Protein AF-A0A963ANB1-F1 (afdb_monomer)

Structure (mmCIF, N/CA/C/O backbone):
data_AF-A0A963ANB1-F1
#
_entry.id   AF-A0A963ANB1-F1
#
loop_
_atom_site.group_PDB
_atom_site.id
_atom_site.type_symbol
_atom_site.label_atom_id
_atom_site.label_alt_id
_atom_s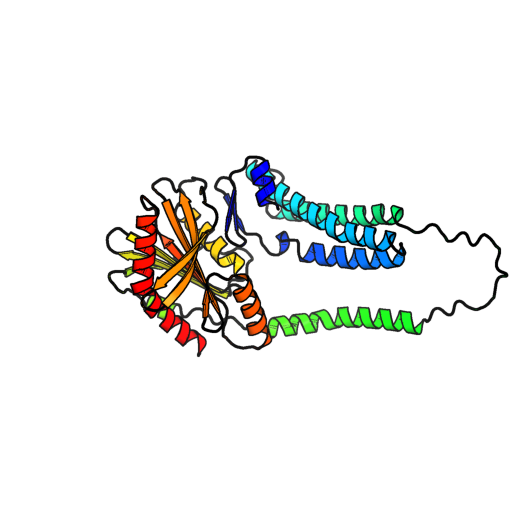ite.label_comp_id
_atom_site.label_asym_id
_atom_site.label_entity_id
_atom_site.label_seq_id
_atom_site.pdbx_PDB_ins_code
_atom_site.Cartn_x
_atom_site.Cartn_y
_atom_site.Cartn_z
_atom_site.occupancy
_atom_site.B_iso_or_equiv
_atom_site.auth_seq_id
_atom_site.auth_comp_id
_atom_site.auth_asym_id
_atom_site.auth_atom_id
_atom_site.pdbx_PDB_model_num
ATOM 1 N N . ALA A 1 1 ? 3.047 9.642 9.182 1.00 81.12 1 ALA A N 1
ATOM 2 C CA . ALA A 1 1 ? 3.578 9.922 10.532 1.00 81.12 1 ALA A CA 1
ATOM 3 C C . ALA A 1 1 ? 4.885 9.171 10.788 1.00 81.12 1 ALA A C 1
ATOM 5 O O . ALA A 1 1 ? 5.899 9.828 10.954 1.00 81.12 1 ALA A O 1
ATOM 6 N N . THR A 1 2 ? 4.919 7.836 10.723 1.00 84.25 2 THR A N 1
ATOM 7 C CA . THR A 1 2 ? 6.153 7.051 10.952 1.00 84.25 2 THR A CA 1
ATOM 8 C C . THR A 1 2 ? 7.316 7.440 10.035 1.00 84.25 2 THR A C 1
ATOM 10 O O . THR A 1 2 ? 8.406 7.707 10.522 1.00 84.25 2 THR A O 1
ATOM 13 N N . VAL A 1 3 ? 7.071 7.583 8.726 1.00 83.94 3 VAL A N 1
ATOM 14 C CA . VAL A 1 3 ? 8.083 8.060 7.760 1.00 83.94 3 VAL A CA 1
ATOM 15 C C . VAL A 1 3 ? 8.662 9.424 8.155 1.00 83.94 3 VAL A C 1
ATOM 17 O O . VAL A 1 3 ? 9.859 9.640 8.028 1.00 83.94 3 VAL A O 1
ATOM 20 N N . MET A 1 4 ? 7.834 10.326 8.691 1.00 84.69 4 MET A N 1
ATOM 21 C CA . MET A 1 4 ? 8.280 11.643 9.154 1.00 84.69 4 MET A CA 1
ATOM 22 C C . MET A 1 4 ? 9.170 11.539 10.398 1.00 84.69 4 MET A C 1
ATOM 24 O O . MET A 1 4 ? 10.175 12.235 10.467 1.00 84.69 4 MET A O 1
ATOM 28 N N . LEU A 1 5 ? 8.839 10.663 11.355 1.00 86.62 5 LEU A N 1
ATOM 29 C CA . LEU A 1 5 ? 9.698 10.418 12.519 1.00 86.62 5 LEU A CA 1
ATOM 30 C C . LEU A 1 5 ? 11.055 9.857 12.107 1.00 86.62 5 LEU A C 1
ATOM 32 O O . LEU A 1 5 ? 12.072 10.341 12.579 1.00 86.62 5 LEU A O 1
ATOM 36 N N . LEU A 1 6 ? 11.077 8.890 11.189 1.00 85.69 6 LEU A N 1
ATOM 37 C CA . LEU A 1 6 ? 12.327 8.338 10.667 1.00 85.69 6 LEU A CA 1
ATOM 38 C C . LEU A 1 6 ? 13.182 9.421 9.991 1.00 85.69 6 LEU A C 1
ATOM 40 O O . LEU A 1 6 ? 14.377 9.500 10.258 1.00 85.69 6 LEU A O 1
ATOM 44 N N . TRP A 1 7 ? 12.559 10.298 9.196 1.00 82.94 7 TRP A N 1
ATOM 45 C CA . TRP A 1 7 ? 13.219 11.468 8.607 1.00 82.94 7 TRP A CA 1
ATOM 46 C C . TRP A 1 7 ? 13.837 12.392 9.663 1.00 82.94 7 TRP A C 1
ATOM 48 O O . TRP A 1 7 ? 14.986 12.800 9.521 1.00 82.94 7 TRP A O 1
ATOM 58 N N . ILE A 1 8 ? 13.090 12.718 10.724 1.00 87.00 8 ILE A N 1
ATOM 59 C CA . ILE A 1 8 ? 13.568 13.581 11.819 1.00 87.00 8 ILE A CA 1
ATOM 60 C C . ILE A 1 8 ? 14.717 12.916 12.586 1.00 87.00 8 ILE A C 1
ATOM 62 O O . ILE A 1 8 ? 15.657 13.596 12.985 1.00 87.00 8 ILE A O 1
ATOM 66 N N . SER A 1 9 ? 14.678 11.593 12.742 1.00 86.25 9 SER A N 1
ATOM 67 C CA . SER A 1 9 ? 15.745 10.805 13.369 1.00 86.25 9 SER A CA 1
ATOM 68 C C . SER A 1 9 ? 16.999 10.649 12.497 1.00 86.25 9 SER A C 1
ATOM 70 O O . SER A 1 9 ? 17.966 10.037 12.939 1.00 86.25 9 SER A O 1
ATOM 72 N N . GLY A 1 10 ? 17.006 11.193 11.274 1.00 82.44 10 GLY A N 1
ATOM 73 C CA . GLY A 1 10 ? 18.155 11.172 10.367 1.00 82.44 10 GLY A CA 1
ATOM 74 C C . GLY A 1 10 ? 18.208 9.974 9.416 1.00 82.44 10 GLY A C 1
ATOM 75 O O . GLY A 1 10 ? 19.124 9.901 8.596 1.00 82.44 10 GLY A O 1
ATOM 76 N N . PHE A 1 11 ? 17.223 9.071 9.463 1.00 80.75 11 PHE A N 1
ATOM 77 C CA . PHE A 1 11 ? 17.138 7.962 8.516 1.00 80.75 11 PHE A CA 1
ATOM 78 C C . PHE A 1 11 ? 16.750 8.464 7.126 1.00 80.75 11 PHE A C 1
ATOM 80 O O . PHE A 1 11 ? 15.855 9.297 6.951 1.00 80.75 11 PHE A O 1
ATOM 87 N N . ARG A 1 12 ? 17.377 7.885 6.101 1.00 77.06 12 ARG A N 1
ATOM 88 C CA . ARG A 1 12 ? 16.989 8.118 4.706 1.00 77.06 12 ARG A CA 1
ATOM 89 C C . ARG A 1 12 ? 15.770 7.268 4.380 1.00 77.06 12 ARG A C 1
ATOM 91 O O . ARG A 1 12 ? 15.896 6.048 4.269 1.00 77.06 12 ARG A O 1
ATOM 98 N N . VAL A 1 13 ? 14.611 7.915 4.223 1.00 73.81 13 VAL A N 1
ATOM 99 C CA . VAL A 1 13 ? 13.349 7.222 3.937 1.00 73.81 13 VAL A CA 1
ATOM 100 C C . VAL A 1 13 ? 12.707 7.678 2.641 1.00 73.81 13 VAL A C 1
ATOM 102 O O . VAL A 1 13 ? 12.537 8.871 2.384 1.00 73.81 13 VAL A O 1
ATOM 105 N N . VAL A 1 14 ? 12.267 6.690 1.877 1.00 71.75 14 VAL A N 1
ATOM 106 C CA . VAL A 1 14 ? 11.502 6.819 0.643 1.00 71.75 14 VAL A CA 1
ATOM 107 C C . VAL A 1 14 ? 10.148 6.170 0.846 1.00 71.75 14 VAL A C 1
ATOM 109 O O . VAL A 1 14 ? 10.114 5.056 1.340 1.00 71.75 14 VAL A O 1
ATOM 112 N N . GLN A 1 15 ? 9.046 6.800 0.447 1.00 73.50 15 GLN A N 1
ATOM 113 C CA . GLN A 1 15 ? 7.712 6.204 0.567 1.00 73.50 15 GLN A CA 1
ATOM 114 C C . GLN A 1 15 ? 6.994 6.171 -0.782 1.00 73.50 15 GLN A C 1
ATOM 116 O O . GLN A 1 15 ? 6.860 7.207 -1.432 1.00 73.50 15 GLN A O 1
ATOM 121 N N . GLU A 1 16 ? 6.454 5.007 -1.143 1.00 66.88 16 GLU A N 1
ATOM 122 C CA . GLU A 1 16 ? 5.633 4.800 -2.333 1.00 66.88 16 GLU A CA 1
ATOM 123 C C . GLU A 1 16 ? 4.428 3.905 -2.009 1.00 66.88 16 GLU A C 1
ATOM 125 O O . GLU A 1 16 ? 4.549 2.746 -1.616 1.00 66.88 16 GLU A O 1
ATOM 130 N N . GLY A 1 17 ? 3.214 4.438 -2.159 1.00 70.19 17 GLY A N 1
ATOM 131 C CA . GLY A 1 17 ? 2.006 3.674 -1.844 1.00 70.19 17 GLY A CA 1
ATOM 132 C C . GLY A 1 17 ? 1.931 3.273 -0.362 1.00 70.19 17 GLY A C 1
ATOM 133 O O . GLY A 1 17 ? 1.918 4.138 0.517 1.00 70.19 17 GLY A O 1
ATOM 134 N N . ALA A 1 18 ? 1.792 1.971 -0.099 1.00 69.19 18 ALA A N 1
ATOM 135 C CA . ALA A 1 18 ? 1.878 1.352 1.230 1.00 69.19 18 ALA A CA 1
ATOM 136 C C . ALA A 1 18 ? 3.308 0.929 1.609 1.00 69.19 18 ALA A C 1
ATOM 138 O O . ALA A 1 18 ? 3.535 0.474 2.730 1.00 69.19 18 ALA A O 1
ATOM 139 N N . GLY A 1 19 ? 4.251 1.055 0.678 1.00 72.62 19 GLY A N 1
ATOM 140 C CA . GLY A 1 19 ? 5.642 0.693 0.856 1.00 72.62 19 GLY A CA 1
ATOM 141 C C . GLY A 1 19 ? 6.495 1.888 1.221 1.00 72.62 19 GLY A C 1
ATOM 142 O O . GLY A 1 19 ? 6.174 3.041 0.921 1.00 72.62 19 GLY A O 1
ATOM 143 N N . PHE A 1 20 ? 7.596 1.609 1.893 1.00 75.38 20 PHE A N 1
ATOM 144 C CA . PHE A 1 20 ? 8.649 2.578 2.103 1.00 75.38 20 PHE A CA 1
ATOM 145 C C . PHE A 1 20 ? 9.992 1.865 2.218 1.00 75.38 20 PHE A C 1
ATOM 147 O O . PHE A 1 20 ? 10.071 0.721 2.646 1.00 75.38 20 PHE A O 1
ATOM 154 N N . LEU A 1 21 ? 11.063 2.534 1.824 1.00 74.38 21 LEU A N 1
ATOM 155 C CA . LEU A 1 21 ? 12.422 2.049 1.962 1.00 74.38 21 LEU A CA 1
ATOM 156 C C . LEU A 1 21 ? 13.158 2.893 2.994 1.00 74.38 21 LEU A C 1
ATOM 158 O O . LEU A 1 21 ? 13.103 4.119 2.940 1.00 74.38 21 LEU A O 1
ATOM 162 N N . VAL A 1 22 ? 13.853 2.221 3.907 1.00 77.94 22 VAL A N 1
ATOM 163 C CA . VAL A 1 22 ? 14.686 2.820 4.952 1.00 77.94 22 VAL A CA 1
ATOM 164 C C . VAL A 1 22 ? 16.080 2.244 4.809 1.00 77.94 22 VAL A C 1
ATOM 166 O O . VAL A 1 22 ? 16.241 1.034 4.915 1.00 77.94 22 VAL A O 1
ATOM 169 N N . GLU A 1 23 ? 17.067 3.092 4.520 1.00 76.06 23 GLU A N 1
ATOM 170 C CA . GLU A 1 23 ? 18.486 2.695 4.484 1.00 76.06 23 GLU A CA 1
ATOM 171 C C . GLU A 1 23 ? 18.779 1.399 3.695 1.00 76.06 23 GLU A C 1
ATOM 173 O O . GLU A 1 23 ? 19.602 0.575 4.080 1.00 76.06 23 GLU A O 1
ATOM 178 N N . GLY A 1 24 ? 18.101 1.221 2.556 1.00 67.50 24 GLY A N 1
ATOM 179 C CA . GLY A 1 24 ? 18.325 0.084 1.657 1.00 67.50 24 GLY A CA 1
ATOM 180 C C . GLY A 1 24 ? 17.460 -1.140 1.962 1.00 67.50 24 GLY A C 1
ATOM 181 O O . GLY A 1 24 ? 17.506 -2.104 1.206 1.00 67.50 24 GLY A O 1
ATOM 182 N N . ARG A 1 25 ? 16.637 -1.101 3.018 1.00 70.38 25 ARG A N 1
ATOM 183 C CA . ARG A 1 25 ? 15.655 -2.143 3.349 1.00 70.38 25 ARG A CA 1
ATOM 184 C C . ARG A 1 25 ? 14.253 -1.706 2.914 1.00 70.38 25 ARG A C 1
ATOM 186 O O . ARG A 1 25 ? 13.779 -0.647 3.333 1.00 70.38 25 ARG A O 1
ATOM 193 N N . SER A 1 26 ? 13.585 -2.503 2.076 1.00 72.12 26 SER A N 1
ATOM 194 C CA . SER A 1 26 ? 12.174 -2.304 1.711 1.00 72.12 26 SER A CA 1
ATOM 195 C C . SER A 1 26 ? 11.231 -2.781 2.805 1.00 72.12 26 SER A C 1
ATOM 197 O O . SER A 1 26 ? 11.384 -3.882 3.330 1.00 72.12 26 SER A O 1
ATOM 199 N N . TRP A 1 27 ? 10.182 -2.007 3.031 1.00 75.69 27 TRP A N 1
ATOM 200 C CA . TRP A 1 27 ? 9.073 -2.320 3.912 1.00 75.69 27 TRP A CA 1
ATOM 201 C C . TRP A 1 27 ? 7.766 -2.162 3.156 1.00 75.69 27 TRP A C 1
ATOM 203 O O . TRP A 1 27 ? 7.601 -1.224 2.376 1.00 75.69 27 TRP A O 1
ATOM 213 N N . ILE A 1 28 ? 6.811 -3.042 3.433 1.00 73.94 28 ILE A N 1
ATOM 214 C CA . ILE A 1 28 ? 5.427 -2.904 2.989 1.00 73.94 28 ILE A CA 1
ATOM 215 C C . ILE A 1 28 ? 4.549 -2.998 4.230 1.00 73.94 28 ILE A C 1
ATOM 217 O O . ILE A 1 28 ? 4.670 -3.935 5.019 1.00 73.94 28 ILE A O 1
ATOM 221 N N . VAL A 1 29 ? 3.683 -2.005 4.435 1.00 74.25 29 VAL A N 1
ATOM 222 C CA . VAL A 1 29 ? 2.758 -2.010 5.571 1.00 74.25 29 VAL A CA 1
ATOM 223 C C . VAL A 1 29 ? 1.656 -3.031 5.310 1.00 74.25 29 VAL A C 1
ATOM 225 O O . VAL A 1 29 ? 0.747 -2.775 4.527 1.00 74.25 29 VAL A O 1
ATOM 228 N N . VAL A 1 30 ? 1.728 -4.168 5.999 1.00 69.56 30 VAL A N 1
ATOM 229 C CA . VAL A 1 30 ? 0.669 -5.187 6.006 1.00 69.56 30 VAL A CA 1
ATOM 230 C C . VAL A 1 30 ? -0.529 -4.754 6.856 1.00 69.56 30 VAL A C 1
ATOM 232 O O . VAL A 1 30 ? -0.411 -3.899 7.741 1.00 69.56 30 VAL A O 1
ATOM 235 N N . GLU A 1 31 ? -1.691 -5.370 6.625 1.00 65.12 31 GLU A N 1
ATOM 236 C CA . GLU A 1 31 ? -2.956 -4.993 7.274 1.00 65.12 31 GLU A CA 1
ATOM 237 C C . GLU A 1 31 ? -2.871 -4.998 8.809 1.00 65.12 31 GLU A C 1
ATOM 239 O O . GLU A 1 31 ? -3.311 -4.035 9.445 1.00 65.12 31 GLU A O 1
ATOM 244 N N . LEU A 1 32 ? -2.212 -6.001 9.402 1.00 63.50 32 LEU A N 1
ATOM 245 C CA . LEU A 1 32 ? -2.022 -6.117 10.856 1.00 63.50 32 LEU A CA 1
ATOM 246 C C . LEU A 1 32 ? -1.163 -4.985 11.456 1.00 63.50 32 LEU A C 1
ATOM 248 O O . LEU A 1 32 ? -1.283 -4.643 12.636 1.00 63.50 32 LEU A O 1
ATOM 252 N N . CYS A 1 33 ? -0.308 -4.359 10.650 1.00 72.94 33 CYS A N 1
ATOM 253 C CA . CYS A 1 33 ? 0.576 -3.277 11.082 1.00 72.94 33 CYS A CA 1
ATOM 254 C C . CYS A 1 33 ? -0.008 -1.884 10.804 1.00 72.94 33 CYS A C 1
ATOM 256 O O . CYS A 1 33 ? 0.482 -0.904 11.356 1.00 72.94 33 CYS A O 1
ATOM 258 N N . SER A 1 34 ? -1.071 -1.779 9.995 1.00 72.94 34 SER A N 1
ATOM 259 C CA . SER A 1 34 ? -1.711 -0.495 9.663 1.00 72.94 34 SER A CA 1
ATOM 260 C C . SER A 1 34 ? -2.340 0.208 10.875 1.00 72.94 34 SER A C 1
ATOM 262 O O . SER A 1 34 ? -2.430 1.434 10.911 1.00 72.94 34 SER A O 1
ATOM 264 N N . GLY A 1 35 ? -2.748 -0.560 11.890 1.00 73.56 35 GLY A N 1
ATOM 265 C CA . GLY A 1 35 ? -3.366 -0.035 13.106 1.00 73.56 35 GLY A CA 1
ATOM 266 C C . GLY A 1 35 ? -4.873 0.204 13.014 1.00 73.56 35 GLY A C 1
ATOM 267 O O . GLY A 1 35 ? -5.480 0.550 14.023 1.00 73.56 35 GLY A O 1
ATOM 268 N N . ASN A 1 36 ? -5.495 -0.007 11.849 1.00 78.06 36 ASN A N 1
ATOM 269 C CA . ASN A 1 36 ? -6.909 0.317 11.630 1.00 78.06 36 ASN A CA 1
ATOM 270 C C . ASN A 1 36 ? -7.850 -0.472 12.554 1.00 78.06 36 ASN A C 1
ATOM 272 O O . ASN A 1 36 ? -8.739 0.112 13.172 1.00 78.06 36 ASN A O 1
ATOM 276 N N . LEU A 1 37 ? -7.628 -1.784 12.683 1.00 78.56 37 LEU A N 1
ATOM 277 C CA . LEU A 1 37 ? -8.427 -2.649 13.559 1.00 78.56 37 LEU A CA 1
ATOM 278 C C . LEU A 1 37 ? -8.244 -2.277 15.035 1.00 78.56 37 LEU A C 1
ATOM 280 O O . LEU A 1 37 ? -9.227 -2.114 15.754 1.00 78.56 37 LEU A O 1
ATOM 284 N N . TYR A 1 38 ? -6.999 -2.066 15.471 1.00 82.19 38 TYR A N 1
ATOM 285 C CA . TYR A 1 38 ? -6.703 -1.651 16.844 1.00 82.19 38 TYR A CA 1
ATOM 286 C C . TYR A 1 38 ? -7.369 -0.318 17.191 1.00 82.19 38 TYR A C 1
ATOM 288 O O . TYR A 1 38 ? -7.962 -0.181 18.260 1.00 82.19 38 TYR A O 1
ATOM 296 N N . LEU A 1 39 ? -7.319 0.648 16.271 1.00 85.69 39 LEU A N 1
ATOM 297 C CA . LEU A 1 39 ? -7.944 1.951 16.450 1.00 85.69 39 LEU A CA 1
ATOM 298 C C . LEU A 1 39 ? -9.469 1.823 16.566 1.00 85.69 39 LEU A C 1
ATOM 300 O O . LEU A 1 39 ? -10.054 2.404 17.475 1.00 85.69 39 LEU A O 1
ATOM 304 N N . ALA A 1 40 ? -10.106 1.023 15.705 1.00 84.88 40 ALA A N 1
ATOM 305 C CA . ALA A 1 40 ? -11.549 0.796 15.755 1.00 84.88 40 ALA A CA 1
ATOM 306 C C . ALA A 1 40 ? -11.992 0.172 17.090 1.00 84.88 40 ALA A C 1
ATOM 308 O O . ALA A 1 40 ? -12.954 0.646 17.699 1.00 84.88 40 ALA A O 1
ATOM 309 N N . VAL A 1 41 ? -11.269 -0.841 17.581 1.00 87.06 41 VAL A N 1
ATOM 310 C CA . VAL A 1 41 ? -11.563 -1.492 18.868 1.00 87.06 41 VAL A CA 1
ATOM 311 C C . VAL A 1 41 ? -11.426 -0.503 20.026 1.00 87.06 41 VAL A C 1
ATOM 313 O O . VAL A 1 41 ? -12.351 -0.373 20.830 1.00 87.06 41 VAL A O 1
ATOM 316 N N . ILE A 1 42 ? -10.310 0.233 20.098 1.00 88.38 42 ILE A N 1
ATOM 317 C CA . ILE A 1 42 ? -10.062 1.158 21.211 1.00 88.38 42 ILE A CA 1
ATOM 318 C C . ILE A 1 42 ? -11.041 2.330 21.193 1.00 88.38 42 ILE A C 1
ATOM 320 O O . ILE A 1 42 ? -11.562 2.688 22.245 1.00 88.38 42 ILE A O 1
ATOM 324 N N . ILE A 1 43 ? -11.328 2.908 20.024 1.00 89.31 43 ILE A N 1
ATOM 325 C CA . ILE A 1 43 ? -12.310 3.991 19.910 1.00 89.31 43 ILE A CA 1
ATOM 326 C C . ILE A 1 43 ? -13.683 3.494 20.358 1.00 89.31 43 ILE A C 1
ATOM 328 O O . ILE A 1 43 ? -14.346 4.170 21.137 1.00 89.31 43 ILE A O 1
ATOM 332 N N . THR A 1 44 ? -14.105 2.306 19.921 1.00 89.69 44 THR A N 1
ATOM 333 C CA . T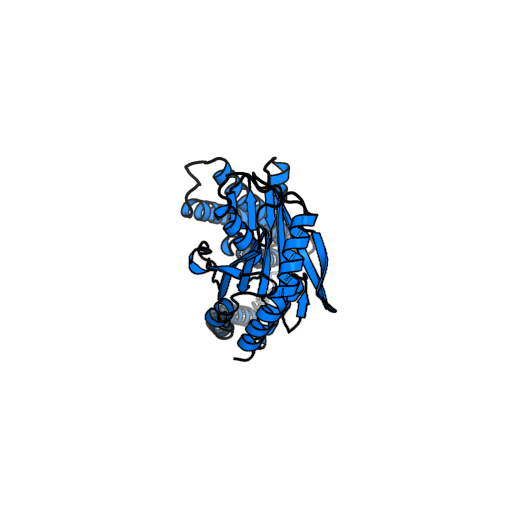HR A 1 44 ? -15.423 1.763 20.283 1.00 89.69 44 THR A CA 1
ATOM 334 C C . THR A 1 44 ? -15.533 1.534 21.791 1.00 89.69 44 THR A C 1
ATOM 336 O O . THR A 1 44 ? -16.473 2.017 22.427 1.00 89.69 44 THR A O 1
ATOM 339 N N . ALA A 1 45 ? -14.545 0.860 22.388 1.00 87.44 45 ALA A N 1
ATOM 340 C CA . ALA A 1 45 ? -14.497 0.626 23.830 1.00 87.44 45 ALA A CA 1
ATOM 341 C C . ALA A 1 45 ? -14.385 1.941 24.623 1.00 87.44 45 ALA A C 1
ATOM 343 O O . ALA A 1 45 ? -15.055 2.122 25.638 1.00 87.44 45 ALA A O 1
ATOM 344 N N . GLY A 1 46 ? -13.577 2.879 24.132 1.00 88.75 46 GLY A N 1
ATOM 345 C CA . GLY A 1 46 ? -13.354 4.189 24.725 1.00 88.75 46 GLY A CA 1
ATOM 346 C C . GLY A 1 46 ? -14.599 5.069 24.711 1.00 88.75 46 GLY A C 1
ATOM 347 O O . GLY A 1 46 ? -14.941 5.662 25.732 1.00 88.75 46 GLY A O 1
ATOM 348 N N . ILE A 1 47 ? -15.334 5.096 23.596 1.00 89.94 47 ILE A N 1
ATOM 349 C CA . ILE A 1 47 ? -16.630 5.772 23.493 1.00 89.94 47 ILE A CA 1
ATOM 350 C C . ILE A 1 47 ? -17.593 5.177 24.516 1.00 89.94 47 ILE A C 1
ATOM 352 O O . ILE A 1 47 ? -18.142 5.930 25.321 1.00 89.94 47 ILE A O 1
ATOM 356 N N . LEU A 1 48 ? -17.756 3.852 24.554 1.00 89.12 48 LEU A N 1
ATOM 357 C CA . LEU A 1 48 ? -18.641 3.203 25.523 1.00 89.12 48 LEU A CA 1
ATOM 358 C C . LEU A 1 48 ? -18.264 3.571 26.965 1.00 89.12 48 LEU A C 1
ATOM 360 O O . LEU A 1 48 ? -19.112 4.024 27.734 1.00 89.12 48 LEU A O 1
ATOM 364 N N . PHE A 1 49 ? -16.984 3.457 27.317 1.00 86.81 49 PHE A N 1
ATOM 365 C CA . PHE A 1 49 ? -16.490 3.805 28.647 1.00 86.81 49 PHE A CA 1
ATOM 366 C C . PHE A 1 49 ? -16.722 5.288 28.990 1.00 86.81 49 PHE A C 1
ATOM 368 O O . PHE A 1 49 ? -17.139 5.611 30.103 1.00 86.81 49 PHE A O 1
ATOM 375 N N . SER A 1 50 ? -16.543 6.192 28.020 1.00 89.56 50 SER A N 1
ATOM 376 C CA . SER A 1 50 ? -16.796 7.631 28.182 1.00 89.56 50 SER A CA 1
ATOM 377 C C . SER A 1 50 ? -18.249 7.933 28.555 1.00 89.56 50 SER A C 1
ATOM 379 O O . SER A 1 50 ? -18.512 8.808 29.382 1.00 89.56 50 SER A O 1
ATOM 381 N N . TYR A 1 51 ? -19.196 7.194 27.964 1.00 87.94 51 TYR A N 1
ATOM 382 C CA . TYR A 1 51 ? -20.623 7.359 28.222 1.00 87.94 51 TYR A CA 1
ATOM 383 C C . TYR A 1 51 ? -20.999 6.903 29.630 1.00 87.94 51 TYR A C 1
ATOM 385 O O . TYR A 1 51 ? -21.896 7.496 30.230 1.00 87.94 51 TYR A O 1
ATOM 393 N N . LEU A 1 52 ? -20.302 5.891 30.151 1.00 86.31 52 LEU A N 1
ATOM 394 C CA . LEU A 1 52 ? -20.537 5.341 31.484 1.00 86.31 52 LEU A CA 1
ATOM 395 C C . LEU A 1 52 ? -19.935 6.206 32.597 1.00 86.31 52 LEU A C 1
ATOM 397 O O . LEU A 1 52 ? -20.541 6.329 33.658 1.00 86.31 52 LEU A O 1
ATOM 401 N N . MET A 1 53 ? -18.759 6.796 32.373 1.00 83.38 53 MET A N 1
ATOM 402 C CA . MET A 1 53 ? -17.985 7.428 33.451 1.00 83.38 53 MET A CA 1
ATOM 403 C C . MET A 1 53 ? -18.089 8.952 33.509 1.00 83.38 53 MET A C 1
ATOM 405 O O . MET A 1 53 ? -17.920 9.519 34.588 1.00 83.38 53 MET A O 1
ATOM 409 N N . ALA A 1 54 ? -18.363 9.620 32.386 1.00 85.50 54 ALA A N 1
ATOM 410 C CA . ALA A 1 54 ? -18.296 11.076 32.292 1.00 85.50 54 ALA A CA 1
ATOM 411 C C . ALA A 1 54 ? -19.525 11.683 31.598 1.00 85.50 54 ALA A C 1
ATOM 413 O O . ALA A 1 54 ? -20.135 11.088 30.700 1.00 85.50 54 ALA A O 1
ATOM 414 N N . LYS A 1 55 ? -19.868 12.917 31.970 1.00 86.25 55 LYS A N 1
ATOM 415 C CA . LYS A 1 55 ? -20.910 13.743 31.345 1.00 86.25 55 LYS A CA 1
ATOM 416 C C . LYS A 1 55 ? -20.317 15.031 30.761 1.00 86.25 55 LYS A C 1
ATOM 418 O O . LYS A 1 55 ? -19.204 15.449 31.081 1.00 86.25 55 LYS A O 1
ATOM 423 N N . GLY A 1 56 ? -21.076 15.665 29.866 1.00 88.31 56 GLY A N 1
ATOM 424 C CA . GLY A 1 56 ? -20.738 16.971 29.290 1.00 88.31 56 GLY A CA 1
ATOM 425 C C . GLY A 1 56 ? -19.371 17.009 28.594 1.00 88.31 56 GLY A C 1
ATOM 426 O O . GLY A 1 56 ? -19.029 16.121 27.814 1.00 88.31 56 GLY A O 1
ATOM 427 N N . TRP A 1 57 ? -18.581 18.046 28.878 1.00 89.19 57 TRP A N 1
ATOM 428 C CA . TRP A 1 57 ? -17.289 18.282 28.225 1.00 89.19 57 TRP A CA 1
ATOM 429 C C . TRP A 1 57 ? -16.213 17.250 28.599 1.00 89.19 57 TRP A C 1
ATOM 431 O O . TRP A 1 57 ? -15.358 16.943 27.771 1.00 89.19 57 TRP A O 1
ATOM 441 N N . ARG A 1 58 ? -16.271 16.663 29.806 1.00 87.69 58 ARG A N 1
ATOM 442 C CA . ARG A 1 58 ? -15.324 15.622 30.250 1.00 87.69 58 ARG A CA 1
ATOM 443 C C . ARG A 1 58 ? -15.444 14.360 29.405 1.00 87.69 58 ARG A C 1
ATOM 445 O O . ARG A 1 58 ? -14.434 13.746 29.075 1.00 87.69 58 ARG A O 1
ATOM 452 N N . ARG A 1 59 ? -16.672 14.027 28.989 1.00 92.12 59 ARG A N 1
ATOM 453 C CA . ARG A 1 59 ? -16.938 12.936 28.044 1.00 92.12 59 ARG A CA 1
ATOM 454 C C . ARG A 1 59 ? -16.257 13.190 26.705 1.00 92.12 59 ARG A C 1
ATOM 456 O O . ARG A 1 59 ? -15.549 12.317 26.220 1.00 92.12 59 ARG A O 1
ATOM 463 N N . LEU A 1 60 ? -16.446 14.381 26.134 1.00 90.56 60 LEU A N 1
ATOM 464 C CA . LEU A 1 60 ? -15.835 14.750 24.852 1.00 90.56 60 LEU A CA 1
ATOM 465 C C . LEU A 1 60 ? -14.305 14.737 24.931 1.00 90.56 60 LEU A C 1
ATOM 467 O O . LEU A 1 60 ? -13.647 14.263 24.008 1.00 90.56 60 LEU A O 1
ATOM 471 N N . LEU A 1 61 ? -13.741 15.202 26.047 1.00 90.81 61 LEU A N 1
ATOM 472 C CA . LEU A 1 61 ? -12.299 15.196 26.258 1.00 90.81 61 LEU A CA 1
ATOM 473 C C . LEU A 1 61 ? -11.746 13.766 26.337 1.00 90.81 61 LEU A C 1
ATOM 475 O O . LEU A 1 61 ? -10.776 13.453 25.650 1.00 90.81 61 LEU A O 1
ATOM 479 N N . PHE A 1 62 ? -12.401 12.875 27.089 1.00 91.31 62 PHE A N 1
ATOM 480 C CA . PHE A 1 62 ? -11.996 11.471 27.153 1.00 91.31 62 PHE A CA 1
ATOM 481 C C . PHE A 1 62 ? -12.180 10.744 25.811 1.00 91.31 62 PHE A C 1
ATOM 483 O O . PHE A 1 62 ? -11.288 10.008 25.395 1.00 91.31 62 PHE A O 1
ATOM 490 N N . MET A 1 63 ? -13.270 11.001 25.075 1.00 91.75 63 MET A N 1
ATOM 491 C CA . MET A 1 63 ? -13.424 10.516 23.694 1.00 91.75 63 MET A CA 1
ATOM 492 C C . MET A 1 63 ? -12.247 10.969 22.816 1.00 91.75 63 MET A C 1
ATOM 494 O O . MET A 1 63 ? -11.665 10.160 22.094 1.00 91.75 63 MET A O 1
ATOM 498 N N . GLY A 1 64 ? -11.831 12.234 22.935 1.00 92.00 64 GLY A N 1
ATOM 499 C CA . GLY A 1 64 ? -10.630 12.752 22.280 1.00 92.00 64 GLY A CA 1
ATOM 500 C C . GLY A 1 64 ? -9.366 11.971 22.656 1.00 92.00 64 GLY A C 1
ATOM 501 O O . GLY A 1 64 ? -8.608 11.571 21.773 1.00 92.00 64 GLY A O 1
ATOM 502 N N . CYS A 1 65 ? -9.164 11.666 23.942 1.00 91.75 65 CYS A N 1
ATOM 503 C CA . CYS A 1 65 ? -8.050 10.829 24.401 1.00 91.75 65 CYS A CA 1
ATOM 504 C C . CYS A 1 65 ? -8.078 9.427 23.773 1.00 91.75 65 CYS A C 1
ATOM 506 O O . CYS A 1 65 ? -7.036 8.940 23.334 1.00 91.75 65 CYS A O 1
ATOM 508 N N . THR A 1 66 ? -9.256 8.804 23.665 1.00 90.44 66 THR A N 1
ATOM 509 C CA . THR A 1 66 ? -9.421 7.465 23.065 1.00 90.44 66 THR A CA 1
ATOM 510 C C . THR A 1 66 ? -9.172 7.434 21.556 1.00 90.44 66 THR A C 1
ATOM 512 O O . THR A 1 66 ? -8.959 6.364 20.997 1.00 90.44 66 THR A O 1
ATOM 515 N N . LEU A 1 67 ? -9.140 8.595 20.898 1.00 91.19 67 LEU A N 1
ATOM 516 C CA . LEU A 1 67 ? -8.728 8.736 19.502 1.00 91.19 67 LEU A CA 1
ATOM 517 C C . LEU A 1 67 ? -7.228 9.049 19.385 1.00 91.19 67 LEU A C 1
ATOM 519 O O . LEU A 1 67 ? -6.506 8.400 18.630 1.00 91.19 67 LEU A O 1
ATOM 523 N N . ILE A 1 68 ? -6.753 10.048 20.134 1.00 92.31 68 ILE A N 1
ATOM 524 C CA . ILE A 1 68 ? -5.398 10.595 19.993 1.00 92.31 68 ILE A CA 1
ATOM 525 C C . ILE A 1 68 ? -4.344 9.629 20.541 1.00 92.31 68 ILE A C 1
ATOM 527 O O . ILE A 1 68 ? -3.337 9.386 19.877 1.00 92.31 68 ILE A O 1
ATOM 531 N N . ILE A 1 69 ? -4.556 9.062 21.734 1.00 91.50 69 ILE A N 1
ATOM 532 C CA . ILE A 1 69 ? -3.552 8.216 22.397 1.00 91.50 69 ILE A CA 1
ATOM 533 C C . ILE A 1 69 ? -3.258 6.951 21.572 1.00 91.50 69 ILE A C 1
ATOM 535 O O . ILE A 1 69 ? -2.080 6.684 21.317 1.00 91.50 69 ILE A O 1
ATOM 539 N N . PRO A 1 70 ? -4.259 6.195 21.077 1.00 88.50 70 PRO A N 1
ATOM 540 C CA . PRO A 1 70 ? -3.989 5.033 20.231 1.00 88.50 70 PRO A CA 1
ATOM 541 C C . PRO A 1 70 ? -3.332 5.397 18.906 1.00 88.50 70 PRO A C 1
ATOM 543 O O . PRO A 1 70 ? -2.459 4.666 18.441 1.00 88.50 70 PRO A O 1
ATOM 546 N N . LEU A 1 71 ? -3.703 6.538 18.314 1.00 89.62 71 LEU A N 1
ATOM 547 C CA . LEU A 1 71 ? -3.083 7.017 17.083 1.00 89.62 71 LEU A CA 1
ATOM 548 C C . LEU A 1 71 ? -1.585 7.276 17.287 1.00 89.62 71 LEU A C 1
ATOM 550 O O . LEU A 1 71 ? -0.768 6.799 16.500 1.00 89.62 71 LEU A O 1
ATOM 554 N N . LEU A 1 72 ? -1.218 7.981 18.361 1.00 90.12 72 LEU A N 1
ATOM 555 C CA . LEU A 1 72 ? 0.182 8.231 18.713 1.00 90.12 72 LEU A CA 1
ATOM 556 C C . LEU A 1 72 ? 0.925 6.931 19.029 1.00 90.12 72 LEU A C 1
ATOM 558 O O . LEU A 1 72 ? 2.031 6.724 18.531 1.00 90.12 72 LEU A O 1
ATOM 562 N N . SER A 1 73 ? 0.306 6.029 19.792 1.00 88.00 73 SER A N 1
ATOM 563 C CA . SER A 1 73 ? 0.909 4.735 20.108 1.00 88.00 73 SER A CA 1
ATOM 564 C C . SER A 1 73 ? 1.177 3.900 18.855 1.00 88.00 73 SER A C 1
ATOM 566 O O . SER A 1 73 ? 2.263 3.348 18.711 1.00 88.00 73 SER A O 1
ATOM 568 N N . ASN A 1 74 ? 0.255 3.875 17.888 1.00 87.00 74 ASN A N 1
ATOM 569 C CA . ASN A 1 74 ? 0.460 3.153 16.631 1.00 87.00 74 ASN A CA 1
ATOM 570 C C . ASN A 1 74 ? 1.653 3.706 15.829 1.00 87.00 74 ASN A C 1
ATOM 572 O O . ASN A 1 74 ? 2.434 2.947 15.245 1.00 87.00 74 ASN A O 1
ATOM 576 N N . VAL A 1 75 ? 1.830 5.032 15.834 1.00 88.12 75 VAL A N 1
ATOM 577 C CA . VAL A 1 75 ? 2.985 5.687 15.205 1.00 88.12 75 VAL A CA 1
ATOM 578 C C . VAL A 1 75 ? 4.287 5.281 15.898 1.00 88.12 75 VAL A C 1
ATOM 580 O O . VAL A 1 75 ? 5.230 4.886 15.209 1.00 88.12 75 VAL A O 1
ATOM 583 N N . ILE A 1 76 ? 4.325 5.329 17.235 1.00 86.94 76 ILE A N 1
ATOM 584 C CA . ILE A 1 76 ? 5.488 4.935 18.046 1.00 86.94 76 ILE A CA 1
ATOM 585 C C . ILE A 1 76 ? 5.820 3.458 17.827 1.00 86.94 76 ILE A C 1
ATOM 587 O O . ILE A 1 76 ? 6.962 3.129 17.526 1.00 86.94 76 ILE A O 1
ATOM 591 N N . ARG A 1 77 ? 4.822 2.574 17.903 1.00 85.19 77 ARG A N 1
ATOM 592 C CA . ARG A 1 77 ? 4.961 1.132 17.669 1.00 85.19 77 ARG A CA 1
ATOM 593 C C . ARG A 1 77 ? 5.637 0.856 16.330 1.00 85.19 77 ARG A C 1
ATOM 595 O O . ARG A 1 77 ? 6.650 0.167 16.283 1.00 85.19 77 ARG A O 1
ATOM 602 N N . THR A 1 78 ? 5.096 1.417 15.249 1.00 84.06 78 THR A N 1
ATOM 603 C CA . THR A 1 78 ? 5.628 1.184 13.898 1.00 84.06 78 THR A CA 1
ATOM 604 C C . THR A 1 78 ? 7.043 1.751 13.755 1.00 84.06 78 THR A C 1
ATOM 606 O O . THR A 1 78 ? 7.896 1.127 13.133 1.00 84.06 78 THR A O 1
ATOM 609 N N . TYR A 1 79 ? 7.318 2.912 14.358 1.00 86.50 79 TYR A N 1
ATOM 610 C CA . TYR A 1 79 ? 8.655 3.509 14.373 1.00 86.50 79 TYR A CA 1
ATOM 611 C C . TYR A 1 79 ? 9.678 2.613 15.084 1.00 86.50 79 TYR A C 1
ATOM 613 O O . TYR A 1 79 ? 10.737 2.340 14.527 1.00 86.50 79 TYR A O 1
ATOM 621 N N . LEU A 1 80 ? 9.346 2.108 16.276 1.00 84.00 80 LEU A N 1
ATOM 622 C CA . LEU A 1 80 ? 10.230 1.230 17.045 1.00 84.00 80 LEU A CA 1
ATOM 623 C C . LEU A 1 80 ? 10.520 -0.080 16.305 1.00 84.00 80 LEU A C 1
ATOM 625 O O . LEU A 1 80 ? 11.666 -0.519 16.292 1.00 84.00 80 LEU A O 1
ATOM 629 N N . ILE A 1 81 ? 9.525 -0.673 15.637 1.00 81.12 81 ILE A N 1
ATOM 630 C CA . ILE A 1 81 ? 9.725 -1.879 14.814 1.00 81.12 81 ILE A CA 1
ATOM 631 C C . ILE A 1 81 ? 10.745 -1.613 13.697 1.00 81.12 81 ILE A C 1
ATOM 633 O O . ILE A 1 81 ? 11.698 -2.368 13.535 1.00 81.12 81 ILE A O 1
ATOM 637 N N . VAL A 1 82 ? 10.595 -0.511 12.957 1.00 83.06 82 VAL A N 1
ATOM 638 C CA . VAL A 1 82 ? 11.511 -0.187 11.851 1.00 83.06 82 VAL A CA 1
ATOM 639 C C . VAL A 1 82 ? 12.928 0.098 12.357 1.00 83.06 82 VAL A C 1
ATOM 641 O O . VAL A 1 82 ? 13.896 -0.406 11.794 1.00 83.06 82 VAL A O 1
ATOM 644 N N . VAL A 1 83 ? 13.062 0.881 13.432 1.00 84.69 83 VAL A N 1
ATOM 645 C CA . VAL A 1 83 ? 14.373 1.250 13.991 1.00 84.69 83 VAL A CA 1
ATOM 646 C C . VAL A 1 83 ? 15.093 0.046 14.594 1.00 84.69 83 VAL A C 1
ATOM 648 O O . VAL A 1 83 ? 16.294 -0.094 14.401 1.00 84.69 83 VAL A O 1
ATOM 651 N N . THR A 1 84 ? 14.385 -0.840 15.297 1.00 80.25 84 THR A N 1
ATOM 652 C CA . THR A 1 84 ? 14.999 -2.043 15.893 1.00 80.25 84 THR A CA 1
ATOM 653 C C . THR A 1 84 ? 15.576 -2.974 14.835 1.00 80.25 84 THR A C 1
ATOM 655 O O . THR A 1 84 ? 16.689 -3.465 15.012 1.00 80.25 84 THR A O 1
ATOM 658 N N . VAL A 1 85 ? 14.875 -3.143 13.709 1.00 79.25 85 VAL A N 1
ATOM 659 C CA . VAL A 1 85 ? 15.416 -3.870 12.556 1.00 79.25 85 VAL A CA 1
ATOM 660 C C . VAL A 1 85 ? 16.604 -3.133 11.950 1.00 79.25 85 VAL A C 1
ATOM 662 O O . VAL A 1 85 ? 17.591 -3.776 11.620 1.00 79.25 85 VAL A O 1
ATOM 665 N N . GLN A 1 86 ? 16.560 -1.805 11.830 1.00 78.81 86 GLN A N 1
ATOM 666 C CA . GLN A 1 86 ? 17.671 -1.051 11.241 1.00 78.81 86 GLN A CA 1
ATOM 667 C C . GLN A 1 86 ? 18.949 -1.080 12.088 1.00 78.81 86 GLN A C 1
ATOM 669 O O . GLN A 1 86 ? 20.050 -1.039 11.550 1.00 78.81 86 GLN A O 1
ATOM 674 N N . LEU A 1 87 ? 18.807 -1.177 13.408 1.00 80.44 87 LEU A N 1
ATOM 675 C CA . LEU A 1 87 ? 19.919 -1.285 14.349 1.00 80.44 87 LEU A CA 1
ATOM 676 C C . LEU A 1 87 ? 20.419 -2.732 14.533 1.00 80.44 87 LEU A C 1
ATOM 678 O O . LEU A 1 87 ? 21.247 -2.965 15.411 1.00 80.44 87 LEU A O 1
ATOM 682 N N . ASP A 1 88 ? 19.907 -3.689 13.746 1.00 71.75 88 ASP A N 1
ATOM 683 C CA . ASP A 1 88 ? 20.231 -5.122 13.813 1.00 71.75 88 ASP A CA 1
ATOM 684 C C . ASP A 1 88 ? 20.195 -5.682 15.248 1.00 71.75 88 ASP A C 1
ATOM 686 O O . ASP A 1 88 ? 21.035 -6.487 15.653 1.00 71.75 88 ASP A O 1
ATOM 690 N N . VAL A 1 89 ? 19.209 -5.248 16.046 1.00 66.12 89 VAL A N 1
ATOM 691 C CA . VAL A 1 89 ? 19.073 -5.673 17.445 1.00 66.12 89 VAL A CA 1
ATOM 692 C C . VAL A 1 89 ? 18.596 -7.135 17.484 1.00 66.12 89 VAL A C 1
ATOM 694 O O . VAL A 1 89 ? 17.454 -7.415 17.111 1.00 66.12 89 VAL A O 1
ATOM 697 N N . PRO A 1 90 ? 19.415 -8.086 17.976 1.00 55.94 90 PRO A N 1
ATOM 698 C CA . PRO A 1 90 ? 19.183 -9.521 17.774 1.00 55.94 90 PRO A CA 1
ATOM 699 C C . PRO A 1 90 ? 17.994 -10.106 18.554 1.00 55.94 90 PRO A C 1
ATOM 701 O O . PRO A 1 90 ? 17.622 -11.246 18.307 1.00 55.94 90 PRO A O 1
ATOM 704 N N . GLN A 1 91 ? 17.399 -9.355 19.487 1.00 55.22 91 GLN A N 1
ATOM 705 C CA . GLN A 1 91 ? 16.331 -9.825 20.391 1.00 55.22 91 GLN A CA 1
ATOM 706 C C . GLN A 1 91 ? 14.912 -9.418 19.960 1.00 55.22 91 GLN A C 1
ATOM 708 O O . GLN A 1 91 ? 13.942 -9.759 20.629 1.00 55.22 91 GLN A O 1
ATOM 713 N N . LEU A 1 92 ? 14.793 -8.624 18.893 1.00 52.09 92 LEU A N 1
ATOM 714 C CA . LEU A 1 92 ? 13.509 -8.148 18.370 1.00 52.09 92 LEU A CA 1
ATOM 715 C C . LEU A 1 92 ? 13.323 -8.476 16.885 1.00 52.09 92 LEU A C 1
ATOM 717 O O . LEU A 1 92 ? 12.249 -8.220 16.365 1.00 52.09 92 LEU A O 1
ATOM 721 N N . GLY A 1 93 ? 14.343 -9.004 16.201 1.00 46.31 93 GLY A N 1
ATOM 722 C CA . GLY A 1 93 ? 14.380 -9.123 14.741 1.00 46.31 93 GLY A CA 1
ATOM 723 C C . GLY A 1 93 ? 13.635 -10.322 14.146 1.00 46.31 93 GLY A C 1
ATOM 724 O O . GLY A 1 93 ? 13.568 -10.433 12.921 1.00 46.31 93 GLY A O 1
ATOM 725 N N . SER A 1 94 ? 13.081 -11.233 14.955 1.00 56.41 94 SER A N 1
ATOM 726 C CA . SER A 1 94 ? 12.252 -12.318 14.422 1.00 56.41 94 SER A CA 1
ATOM 727 C C . SER A 1 94 ? 10.795 -11.862 14.240 1.00 56.41 94 SER A C 1
ATOM 729 O O . SER A 1 94 ? 10.230 -11.160 15.077 1.00 56.41 94 SER A O 1
ATOM 731 N N . LEU A 1 95 ? 10.147 -12.286 13.145 1.00 54.47 95 LEU A N 1
ATOM 732 C CA . LEU A 1 95 ? 8.749 -11.942 12.806 1.00 54.47 95 LEU A CA 1
ATOM 733 C C . LEU A 1 95 ? 7.758 -12.143 13.971 1.00 54.47 95 LEU A C 1
ATOM 735 O O . LEU A 1 95 ? 6.787 -11.401 14.086 1.00 54.47 95 LEU A O 1
ATOM 739 N N . ARG A 1 96 ? 8.023 -13.118 14.848 1.00 58.41 96 ARG A N 1
ATOM 740 C CA . ARG A 1 96 ? 7.184 -13.453 16.006 1.00 58.41 96 ARG A CA 1
ATOM 741 C C . ARG A 1 96 ? 7.378 -12.499 17.191 1.00 58.41 96 ARG A C 1
ATOM 743 O O . ARG A 1 96 ? 6.438 -12.250 17.938 1.00 58.41 96 ARG A O 1
ATOM 750 N N . GLU A 1 97 ? 8.575 -11.947 17.371 1.00 64.19 97 GLU A N 1
ATOM 751 C CA . GLU A 1 97 ? 8.889 -11.050 18.494 1.00 64.19 97 GLU A CA 1
ATOM 752 C C . GLU A 1 97 ? 8.279 -9.655 18.300 1.00 64.19 97 GLU A C 1
ATOM 754 O O . GLU A 1 97 ? 7.807 -9.047 19.264 1.00 64.19 97 GLU A O 1
ATOM 759 N N . HIS A 1 98 ? 8.178 -9.174 17.056 1.00 69.38 98 HIS A N 1
ATOM 760 C CA . HIS A 1 98 ? 7.483 -7.918 16.758 1.00 69.38 98 HIS A CA 1
ATOM 761 C C . HIS A 1 98 ? 5.970 -7.991 17.001 1.00 69.38 98 HIS A C 1
ATOM 763 O O . HIS A 1 98 ? 5.374 -6.984 17.385 1.00 69.38 98 HIS A O 1
ATOM 769 N N . GLU A 1 99 ? 5.347 -9.155 16.797 1.00 68.31 99 GLU A N 1
ATOM 770 C CA . GLU A 1 99 ? 3.920 -9.373 17.065 1.00 68.31 99 GLU A CA 1
ATOM 771 C C . GLU A 1 99 ? 3.623 -9.333 18.570 1.00 68.31 99 GLU A C 1
ATOM 773 O O . GLU A 1 99 ? 2.720 -8.618 19.002 1.00 68.31 99 GLU A O 1
ATOM 778 N N . ILE A 1 100 ? 4.456 -9.987 19.385 1.00 72.69 100 ILE A N 1
ATOM 779 C CA . ILE A 1 100 ? 4.319 -9.976 20.849 1.00 72.69 100 ILE A CA 1
ATOM 780 C C . ILE A 1 100 ? 4.554 -8.569 21.410 1.00 72.69 100 ILE A C 1
ATOM 782 O O . ILE A 1 100 ? 3.772 -8.080 22.227 1.00 72.69 100 ILE A O 1
ATOM 786 N N . PHE A 1 101 ? 5.609 -7.883 20.956 1.00 74.06 101 PHE A N 1
ATOM 787 C CA . PHE A 1 101 ? 5.892 -6.509 21.380 1.00 74.06 101 PHE A CA 1
ATOM 788 C C . PHE A 1 101 ? 4.744 -5.557 21.014 1.00 74.06 101 PHE A C 1
ATOM 790 O O . PHE A 1 101 ? 4.331 -4.708 21.809 1.00 74.06 101 PHE A O 1
ATOM 797 N N . ALA A 1 102 ? 4.201 -5.722 19.808 1.00 73.69 102 ALA A N 1
ATOM 798 C CA . ALA A 1 102 ? 3.053 -4.979 19.326 1.00 73.69 102 ALA A CA 1
ATOM 799 C C . ALA A 1 102 ? 1.795 -5.199 20.173 1.00 73.69 102 ALA A C 1
ATOM 801 O O . ALA A 1 102 ? 1.117 -4.232 20.527 1.00 73.69 102 ALA A O 1
ATOM 802 N N . GLU A 1 103 ? 1.486 -6.457 20.474 1.00 80.94 103 GLU A N 1
ATOM 803 C CA . GLU A 1 103 ? 0.313 -6.838 21.250 1.00 80.94 103 GLU A CA 1
ATOM 804 C C . GLU A 1 103 ? 0.412 -6.329 22.692 1.00 80.94 103 GLU A C 1
ATOM 806 O O . GLU A 1 103 ? -0.534 -5.736 23.213 1.00 80.94 103 GLU A O 1
ATOM 811 N N . PHE A 1 104 ? 1.586 -6.453 23.314 1.00 83.75 104 PHE A N 1
ATOM 812 C CA . PHE A 1 104 ? 1.825 -5.898 24.643 1.00 83.75 104 PHE A CA 1
ATOM 813 C C . PHE A 1 104 ? 1.631 -4.375 24.671 1.00 83.75 104 PHE A C 1
ATOM 815 O O . PHE A 1 104 ? 0.931 -3.849 25.539 1.00 83.75 104 PHE A O 1
ATOM 822 N N . GLY A 1 105 ? 2.195 -3.657 23.692 1.00 82.25 105 GLY A N 1
ATOM 823 C CA . GLY A 1 105 ? 2.024 -2.209 23.572 1.00 82.25 105 GLY A CA 1
ATOM 824 C C . GLY A 1 105 ? 0.559 -1.792 23.407 1.00 82.25 105 GLY A C 1
ATOM 825 O O . GLY A 1 105 ? 0.132 -0.796 23.992 1.00 82.25 105 GLY A O 1
ATOM 826 N N . PHE A 1 106 ? -0.235 -2.572 22.668 1.00 85.19 106 PHE A N 1
ATOM 827 C CA . PHE A 1 106 ? -1.676 -2.354 22.539 1.00 85.19 106 PHE A CA 1
ATOM 828 C C . PHE A 1 106 ? -2.393 -2.465 23.890 1.00 85.19 106 PHE A C 1
ATOM 830 O O . PHE A 1 106 ? -3.102 -1.536 24.289 1.00 85.19 106 PHE A O 1
ATOM 837 N N . TRP A 1 107 ? -2.175 -3.557 24.627 1.00 88.56 107 TRP A N 1
ATOM 838 C CA . TRP A 1 107 ? -2.812 -3.755 25.931 1.00 88.56 107 TRP A CA 1
ATOM 839 C C . TRP A 1 107 ? -2.378 -2.711 26.959 1.00 88.56 107 TRP A C 1
ATOM 841 O O . TRP A 1 107 ? -3.201 -2.260 27.757 1.00 88.56 107 TRP A O 1
ATOM 851 N N . LEU A 1 108 ? -1.127 -2.249 26.892 1.00 90.25 108 LEU A N 1
ATOM 852 C CA . LEU A 1 108 ? -0.636 -1.157 27.727 1.00 90.25 108 LEU A CA 1
ATOM 853 C C . LEU A 1 108 ? -1.394 0.154 27.464 1.00 90.25 108 LEU A C 1
ATOM 855 O O . LEU A 1 108 ? -1.771 0.845 28.409 1.00 90.25 108 LEU A O 1
ATOM 859 N N . VAL A 1 109 ? -1.670 0.488 26.197 1.00 90.00 109 VAL A N 1
ATOM 860 C CA . VAL A 1 109 ? -2.479 1.667 25.837 1.00 90.00 109 VAL A CA 1
ATOM 861 C C . VAL A 1 109 ? -3.905 1.535 26.350 1.00 90.00 109 VAL A C 1
ATOM 863 O O . VAL A 1 109 ? -4.441 2.490 26.909 1.00 90.00 109 VAL A O 1
ATOM 866 N N . VAL A 1 110 ? -4.519 0.364 26.168 1.00 89.25 110 VAL A N 1
ATOM 867 C CA . VAL A 1 110 ? -5.878 0.087 26.648 1.00 89.25 110 VAL A CA 1
ATOM 868 C C . VAL A 1 110 ? -5.947 0.260 28.165 1.00 89.25 110 VAL A C 1
ATOM 870 O O . VAL A 1 110 ? -6.784 1.018 28.656 1.00 89.25 110 VAL A O 1
ATOM 873 N N . ALA A 1 111 ? -5.031 -0.367 28.907 1.00 89.94 111 ALA A N 1
ATOM 874 C CA . ALA A 1 111 ? -4.942 -0.228 30.358 1.00 89.94 111 ALA A CA 1
ATOM 875 C C . ALA A 1 111 ? -4.726 1.236 30.774 1.00 89.94 111 ALA A C 1
ATOM 877 O O . ALA A 1 111 ? -5.428 1.737 31.651 1.00 89.94 111 ALA A O 1
ATOM 878 N N . GLY A 1 112 ? -3.819 1.948 30.100 1.00 91.19 112 GLY A N 1
ATOM 879 C CA . GLY A 1 112 ? -3.567 3.369 30.331 1.00 91.19 112 GLY A CA 1
ATOM 880 C C . GLY A 1 112 ? -4.803 4.241 30.106 1.00 91.19 112 GLY A C 1
ATOM 881 O O . GLY A 1 112 ? -5.072 5.127 30.911 1.00 91.19 112 GLY A O 1
ATOM 882 N N . LEU A 1 113 ? -5.597 3.968 29.068 1.00 90.12 113 LEU A N 1
ATOM 883 C CA . LEU A 1 113 ? -6.854 4.673 28.808 1.00 90.12 113 LEU A CA 1
ATOM 884 C C . LEU A 1 113 ? -7.906 4.400 29.882 1.00 90.12 113 LEU A C 1
ATOM 886 O O . LEU A 1 113 ? -8.569 5.338 30.316 1.00 90.12 113 LEU A O 1
ATOM 890 N N . PHE A 1 114 ? -8.047 3.156 30.346 1.00 87.38 114 PHE A N 1
ATOM 891 C CA . PHE A 1 114 ? -8.956 2.844 31.452 1.00 87.38 114 PHE A CA 1
ATOM 892 C C . PHE A 1 114 ? -8.523 3.528 32.754 1.00 87.38 114 PHE A C 1
ATOM 894 O O . PHE A 1 114 ? -9.359 4.114 33.441 1.00 87.38 114 PHE A O 1
ATOM 901 N N . LEU A 1 115 ? -7.221 3.524 33.057 1.00 90.12 115 LEU A N 1
ATOM 902 C CA . LEU A 1 115 ? -6.658 4.224 34.213 1.00 90.12 115 LEU A CA 1
ATOM 903 C C . LEU A 1 115 ? -6.897 5.735 34.130 1.00 90.12 115 LEU A C 1
ATOM 905 O O . LEU A 1 115 ? -7.404 6.343 35.071 1.00 90.12 115 LEU A O 1
ATOM 909 N N . LEU A 1 116 ? -6.595 6.330 32.975 1.00 88.38 116 LEU A N 1
ATOM 910 C CA . LEU A 1 116 ? -6.844 7.740 32.696 1.00 88.38 116 LEU A CA 1
ATOM 911 C C . LEU A 1 116 ? -8.336 8.069 32.815 1.00 88.38 116 LEU A C 1
ATOM 913 O O . LEU A 1 116 ? -8.709 9.116 33.334 1.00 88.38 116 LEU A O 1
ATOM 917 N N . GLY A 1 117 ? -9.196 7.154 32.379 1.00 84.75 117 GLY A N 1
ATOM 918 C CA . GLY A 1 117 ? -10.641 7.283 32.439 1.00 84.75 117 GLY A CA 1
ATOM 919 C C . GLY A 1 117 ? -11.195 7.493 33.850 1.00 84.75 117 GLY A C 1
ATOM 920 O O . GLY A 1 117 ? -12.193 8.198 34.004 1.00 84.75 117 GLY A O 1
ATOM 921 N N . PHE A 1 118 ? -10.522 6.994 34.893 1.00 84.88 118 PHE A N 1
ATOM 922 C CA . PHE A 1 118 ? -10.902 7.292 36.278 1.00 84.88 118 PHE A CA 1
ATOM 923 C C . PHE A 1 118 ? -10.726 8.769 36.649 1.00 84.88 118 PHE A C 1
ATOM 925 O O . PHE A 1 118 ? -11.494 9.271 37.465 1.00 84.88 118 PHE A O 1
ATOM 932 N N . LEU A 1 119 ? -9.785 9.487 36.027 1.00 85.94 119 LEU A N 1
ATOM 933 C CA . LEU A 1 119 ? -9.600 10.930 36.245 1.00 85.94 119 LEU A CA 1
ATOM 934 C C . LEU A 1 119 ? -10.748 11.755 35.651 1.00 85.94 119 LEU A C 1
ATOM 936 O O . LEU A 1 119 ? -11.032 12.858 36.113 1.00 85.94 119 LEU A O 1
ATOM 940 N N . PHE A 1 120 ? -11.413 11.219 34.626 1.00 83.12 120 PHE A N 1
ATOM 941 C CA . PHE A 1 120 ? -12.556 11.850 33.967 1.00 83.12 120 PHE A CA 1
ATOM 942 C C . PHE A 1 120 ? -13.893 11.488 34.604 1.00 83.12 120 PHE A C 1
ATOM 944 O O . PHE A 1 120 ? -14.920 12.038 34.198 1.00 83.12 120 PHE A O 1
ATOM 951 N N . ARG A 1 121 ? -13.887 10.581 35.587 1.00 83.88 121 ARG A N 1
ATOM 952 C CA . ARG A 1 121 ? -15.091 10.140 36.274 1.00 83.88 121 ARG A CA 1
ATOM 953 C C . ARG A 1 121 ? -15.751 11.326 36.962 1.00 83.88 121 ARG A C 1
ATOM 955 O O . ARG A 1 121 ? -15.109 12.078 37.699 1.00 83.88 121 ARG A O 1
ATOM 962 N N . ASP A 1 122 ? -17.046 11.489 36.730 1.00 80.50 122 ASP A N 1
ATOM 963 C CA . ASP A 1 122 ? -17.793 12.489 37.475 1.00 80.50 122 ASP A CA 1
ATOM 964 C C . ASP A 1 122 ? -17.789 12.123 38.964 1.00 80.50 122 ASP A C 1
ATOM 966 O O . ASP A 1 122 ? -17.968 10.945 39.305 1.00 80.50 122 ASP A O 1
ATOM 970 N N . PRO A 1 123 ? -17.566 13.102 39.863 1.00 75.75 123 PRO A N 1
ATOM 971 C CA . PRO A 1 123 ? -17.669 12.841 41.286 1.00 75.75 123 PRO A CA 1
ATOM 972 C C . PRO A 1 123 ? -19.050 12.242 41.567 1.00 75.75 123 PRO A C 1
ATOM 974 O O . PRO A 1 123 ? -20.023 12.627 40.900 1.00 75.75 123 PRO A O 1
ATOM 977 N N . PRO A 1 124 ? -19.151 11.294 42.518 1.00 69.12 124 PRO A N 1
ATOM 978 C CA . PRO A 1 124 ? -20.454 10.819 42.952 1.00 69.12 124 PRO A CA 1
ATOM 979 C C . PRO A 1 124 ? -21.297 12.052 43.253 1.00 69.12 124 PRO A C 1
ATOM 981 O O . PRO A 1 124 ? -20.813 12.983 43.900 1.00 69.12 124 PRO A O 1
ATOM 984 N N . GLN A 1 125 ? -22.507 12.103 42.692 1.00 65.00 125 GLN A N 1
ATOM 985 C CA . GLN A 1 125 ? -23.418 13.198 42.979 1.00 65.00 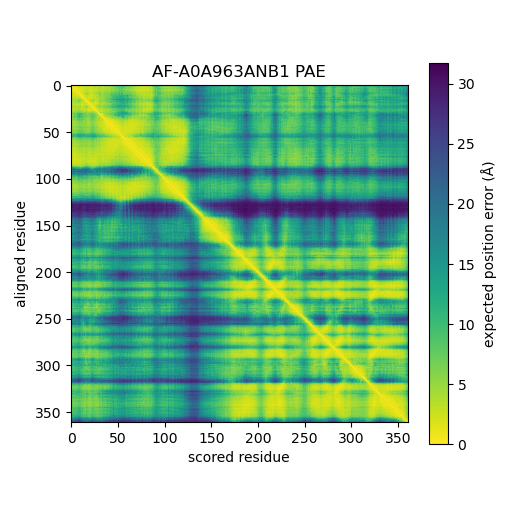125 GLN A CA 1
ATOM 986 C C . GLN A 1 125 ? -23.586 13.210 44.491 1.00 65.00 125 GLN A C 1
ATOM 988 O O . GLN A 1 125 ? -24.166 12.286 45.061 1.00 65.00 125 GLN A O 1
ATOM 993 N N . ASN A 1 126 ? -22.992 14.210 45.139 1.00 52.72 126 ASN A N 1
ATOM 994 C CA . ASN A 1 126 ? -23.227 14.462 46.540 1.00 52.72 126 ASN A CA 1
ATOM 995 C C . ASN A 1 126 ? -24.643 15.029 46.563 1.00 52.72 126 ASN A C 1
ATOM 997 O O . ASN A 1 126 ? -24.844 16.240 46.483 1.00 52.72 126 ASN A O 1
ATOM 1001 N N . ASN A 1 127 ? -25.630 14.135 46.543 1.00 52.84 127 ASN A N 1
ATOM 1002 C CA . ASN A 1 127 ? -27.000 14.457 46.889 1.00 52.84 127 ASN A CA 1
ATOM 1003 C C . ASN A 1 127 ? -26.940 14.791 48.382 1.00 52.84 127 ASN A C 1
ATOM 1005 O O . ASN A 1 127 ? -27.150 13.939 49.236 1.00 52.84 127 ASN A O 1
ATOM 1009 N N . GLY A 1 128 ? -26.499 16.017 48.672 1.00 51.75 128 GLY A N 1
ATOM 1010 C CA . GLY A 1 128 ? -26.250 16.561 50.002 1.00 51.75 128 GLY A CA 1
ATOM 1011 C C . GLY A 1 128 ? -27.521 16.826 50.798 1.00 51.75 128 GLY A C 1
ATOM 1012 O O . GLY A 1 128 ? -27.454 17.422 51.863 1.00 51.75 128 GLY A O 1
ATOM 1013 N N . GLU A 1 129 ? -28.661 16.348 50.325 1.00 48.3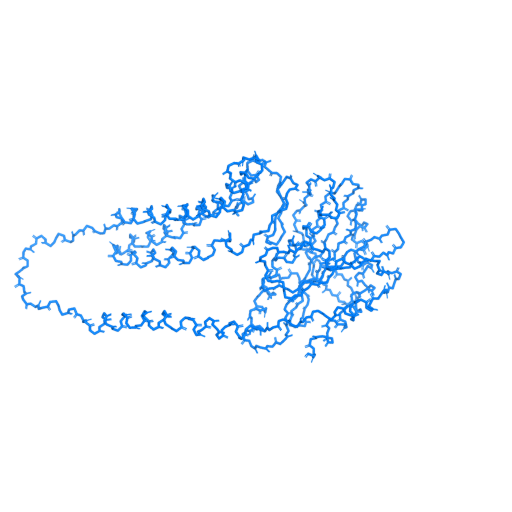8 129 GLU A N 1
ATOM 1014 C CA . GLU A 1 129 ? -29.845 16.152 51.131 1.00 48.38 129 GLU A CA 1
ATOM 1015 C C . GLU A 1 129 ? -30.211 14.687 51.013 1.00 48.38 129 GLU A C 1
ATOM 1017 O O . GLU A 1 129 ? -30.340 14.150 49.908 1.00 48.38 129 GLU A O 1
ATOM 1022 N N . SER A 1 130 ? -30.376 14.052 52.170 1.00 51.62 130 SER A N 1
ATOM 1023 C CA . SER A 1 130 ? -31.184 12.856 52.330 1.00 51.62 130 SER A CA 1
ATOM 1024 C C . SER A 1 130 ? -32.561 13.150 51.740 1.00 51.62 130 SER A C 1
ATOM 1026 O O . SER A 1 130 ? -33.487 13.534 52.452 1.00 51.62 130 SER A O 1
ATOM 1028 N N . ALA A 1 131 ? -32.695 13.014 50.421 1.00 57.41 131 ALA A N 1
ATOM 1029 C CA . ALA A 1 131 ? -33.985 12.865 49.793 1.00 57.41 131 ALA A CA 1
ATOM 1030 C C . ALA A 1 131 ? -34.662 11.726 50.564 1.00 57.41 131 ALA A C 1
ATOM 1032 O O . ALA A 1 131 ? -34.004 10.699 50.791 1.00 57.41 131 ALA A O 1
ATOM 1033 N N . PRO A 1 132 ? -35.909 11.899 51.039 1.00 55.41 132 PRO A N 1
ATOM 1034 C CA . PRO A 1 132 ? -36.616 10.799 51.671 1.00 55.41 132 PRO A CA 1
ATOM 1035 C C . PRO A 1 132 ? -36.490 9.608 50.729 1.00 55.41 132 PRO A C 1
ATOM 1037 O O . PRO A 1 132 ? -36.675 9.790 49.521 1.00 55.41 132 PRO A O 1
ATOM 1040 N N . LEU A 1 133 ? -36.088 8.450 51.271 1.00 56.62 133 LEU A N 1
ATOM 1041 C CA . LEU A 1 133 ? -36.044 7.184 50.547 1.00 56.62 133 LEU A CA 1
ATOM 1042 C C . LEU A 1 133 ? -37.422 6.998 49.924 1.00 56.62 133 LEU A C 1
ATOM 1044 O O . LEU A 1 133 ? -38.368 6.543 50.559 1.00 56.62 133 LEU A O 1
ATOM 1048 N N . SER A 1 134 ? -37.559 7.474 48.696 1.00 58.50 134 SER A N 1
ATOM 1049 C CA . SER A 1 134 ? -38.734 7.241 47.906 1.00 58.50 134 SER A CA 1
ATOM 1050 C C . SER A 1 134 ? -38.522 5.817 47.449 1.00 58.50 134 SER A C 1
ATOM 1052 O O . SER A 1 134 ? -37.697 5.571 46.569 1.00 58.50 134 SER A O 1
ATOM 1054 N N . ASP A 1 135 ? -39.263 4.891 48.055 1.00 55.53 135 ASP A N 1
ATOM 1055 C CA . ASP A 1 135 ? -39.474 3.522 47.573 1.00 55.53 135 ASP A CA 1
ATOM 1056 C C . ASP A 1 135 ? -40.204 3.523 46.214 1.00 55.53 135 ASP A C 1
ATOM 1058 O O . ASP A 1 135 ? -41.020 2.660 45.904 1.00 55.53 135 ASP A O 1
ATOM 1062 N N . THR A 1 136 ? -39.937 4.507 45.356 1.00 54.75 136 THR A N 1
ATOM 1063 C CA . THR A 1 136 ? -40.092 4.330 43.926 1.00 54.75 136 THR A CA 1
ATOM 1064 C C . THR A 1 136 ? -39.059 3.288 43.532 1.00 54.75 136 THR A C 1
ATOM 1066 O O . THR A 1 136 ? -37.863 3.601 43.570 1.00 54.75 136 THR A O 1
ATOM 1069 N N . PRO A 1 137 ? -39.468 2.053 43.178 1.00 51.94 137 PRO A N 1
ATOM 1070 C CA . PRO A 1 137 ? -38.525 1.104 42.629 1.00 51.94 137 PRO A CA 1
ATOM 1071 C C . PRO A 1 137 ? -37.841 1.815 41.467 1.00 51.94 137 PRO A C 1
ATOM 1073 O O . PRO A 1 137 ? -38.517 2.350 40.583 1.00 51.94 137 PRO A O 1
ATOM 1076 N N . VAL A 1 138 ? -36.506 1.864 41.479 1.00 52.53 138 VAL A N 1
ATOM 1077 C CA . VAL A 1 138 ? -35.758 2.168 40.264 1.00 52.53 138 VAL A CA 1
ATOM 1078 C C . VAL A 1 138 ? -36.152 1.052 39.317 1.00 52.53 138 VAL A C 1
ATOM 1080 O O . VAL A 1 138 ? -35.624 -0.057 39.386 1.00 52.53 138 VAL A O 1
ATOM 1083 N N . GLN A 1 139 ? -37.173 1.313 38.503 1.00 53.94 139 GLN A N 1
ATOM 1084 C CA . GLN A 1 139 ? -37.650 0.395 37.497 1.00 53.94 139 GLN A CA 1
ATOM 1085 C C . GLN A 1 139 ? -36.578 0.439 36.423 1.00 53.94 139 GLN A C 1
ATOM 1087 O O . GLN A 1 139 ? -36.670 1.159 35.430 1.00 53.94 139 GLN A O 1
ATOM 1092 N N . MET A 1 140 ? -35.487 -0.284 36.685 1.00 53.62 140 MET A N 1
ATOM 1093 C CA . MET A 1 140 ? -34.525 -0.654 35.676 1.00 53.62 140 MET A CA 1
ATOM 1094 C C . MET A 1 140 ? -35.400 -1.226 34.575 1.00 53.62 140 MET A C 1
ATOM 1096 O O . MET A 1 140 ? -36.126 -2.194 34.814 1.00 53.62 140 MET A O 1
ATOM 1100 N N . GLN A 1 141 ? -35.454 -0.552 33.426 1.00 64.50 141 GLN A N 1
ATOM 1101 C CA . GLN A 1 141 ? -36.207 -1.048 32.288 1.00 64.50 141 GLN A CA 1
ATOM 1102 C C . GLN A 1 141 ? -35.475 -2.311 31.844 1.00 64.50 141 GLN A C 1
ATOM 1104 O O . GLN A 1 141 ? -34.629 -2.277 30.956 1.00 64.50 141 GLN A O 1
ATOM 1109 N N . ALA A 1 142 ? -35.746 -3.426 32.524 1.00 68.06 142 ALA A N 1
ATOM 1110 C CA . ALA A 1 142 ? -35.147 -4.718 32.259 1.00 68.06 142 ALA A CA 1
ATOM 1111 C C . ALA A 1 142 ? -35.395 -5.068 30.795 1.00 68.06 142 ALA A C 1
ATOM 1113 O O . ALA A 1 142 ? -34.492 -5.549 30.131 1.00 68.06 142 ALA A O 1
ATOM 1114 N N . GLY A 1 143 ? -36.554 -4.673 30.253 1.00 75.56 143 GLY A N 1
ATOM 1115 C CA . GLY A 1 143 ? -36.846 -4.727 28.824 1.00 75.56 143 GLY A CA 1
ATOM 1116 C C . GLY A 1 143 ? -35.836 -3.978 27.948 1.00 75.56 143 GLY A C 1
ATOM 1117 O O . GLY A 1 143 ? -35.398 -4.537 26.954 1.00 75.56 143 GLY A O 1
ATOM 1118 N N . ALA A 1 144 ? -35.403 -2.768 28.316 1.00 75.88 144 ALA A N 1
ATOM 1119 C CA . ALA A 1 144 ? -34.403 -2.012 27.555 1.00 75.88 144 ALA A CA 1
ATOM 1120 C C . ALA A 1 144 ? -32.998 -2.632 27.659 1.00 75.88 144 ALA A C 1
ATOM 1122 O O . ALA A 1 144 ? -32.291 -2.709 26.658 1.00 75.88 144 ALA A O 1
ATOM 1123 N N . PHE A 1 145 ? -32.606 -3.132 28.836 1.00 77.12 145 PHE A N 1
ATOM 1124 C CA . PHE A 1 145 ? -31.334 -3.847 29.018 1.00 77.12 145 PHE A CA 1
ATOM 1125 C C . PHE A 1 145 ? -31.309 -5.194 28.288 1.00 77.12 145 PHE A C 1
ATOM 1127 O O . PHE A 1 145 ? -30.321 -5.520 27.635 1.00 77.12 145 PHE A O 1
ATOM 1134 N N . ILE A 1 146 ? -32.402 -5.955 28.357 1.00 81.50 146 ILE A N 1
ATOM 1135 C CA . ILE A 1 146 ? -32.579 -7.218 27.635 1.00 81.50 146 ILE A CA 1
ATOM 1136 C C . ILE A 1 146 ? -32.590 -6.948 26.130 1.00 81.50 146 ILE A C 1
ATOM 1138 O O . ILE A 1 146 ? -31.889 -7.632 25.395 1.00 81.50 146 ILE A O 1
ATOM 1142 N N . ALA A 1 147 ? -33.303 -5.920 25.662 1.00 83.81 147 ALA A N 1
ATOM 1143 C CA . ALA A 1 147 ? -33.311 -5.532 24.254 1.00 83.81 147 ALA A CA 1
ATOM 1144 C C . ALA A 1 147 ? -31.919 -5.099 23.772 1.00 83.81 147 ALA A C 1
ATOM 1146 O O . ALA A 1 147 ? -31.480 -5.541 22.712 1.00 83.81 147 ALA A O 1
ATOM 1147 N N . ALA A 1 148 ? -31.187 -4.299 24.553 1.00 81.44 148 ALA A N 1
ATOM 1148 C CA . ALA A 1 148 ? -29.817 -3.907 24.230 1.00 81.44 148 ALA A CA 1
ATOM 1149 C C . ALA A 1 148 ? -28.870 -5.118 24.199 1.00 81.44 148 ALA A C 1
ATOM 1151 O O . ALA A 1 148 ? -28.091 -5.262 23.258 1.00 81.44 148 ALA A O 1
ATOM 1152 N N . GLY A 1 149 ? -28.978 -6.025 25.176 1.00 84.56 149 GLY A N 1
ATOM 1153 C CA . GLY A 1 149 ? -28.205 -7.267 25.232 1.00 84.56 149 GLY A CA 1
ATOM 1154 C C . GLY A 1 149 ? -28.499 -8.196 24.054 1.00 84.56 149 GLY A C 1
ATOM 1155 O O . GLY A 1 149 ? -27.572 -8.690 23.420 1.00 84.56 149 GLY A O 1
ATOM 1156 N N . LEU A 1 150 ? -29.774 -8.371 23.698 1.00 88.94 150 LEU A N 1
ATOM 1157 C CA . LEU A 1 150 ? -30.197 -9.136 22.525 1.00 88.94 150 LEU A CA 1
ATOM 1158 C C . LEU A 1 150 ? -29.736 -8.487 21.221 1.00 88.94 150 LEU A C 1
ATOM 1160 O O . LEU A 1 150 ? -29.347 -9.208 20.309 1.00 88.94 150 LEU A O 1
ATOM 1164 N N . THR A 1 151 ? -29.732 -7.155 21.127 1.00 87.00 151 THR A N 1
ATOM 1165 C CA . THR A 1 151 ? -29.234 -6.416 19.951 1.00 87.00 151 THR A CA 1
ATOM 1166 C C . THR A 1 151 ? -27.723 -6.589 19.794 1.00 87.00 151 THR A C 1
ATOM 1168 O O . THR A 1 151 ? -27.239 -6.874 18.703 1.00 87.00 151 THR A O 1
ATOM 1171 N N . ALA A 1 152 ? -26.965 -6.483 20.889 1.00 83.50 152 ALA A N 1
ATOM 1172 C CA . ALA A 1 152 ? -25.526 -6.731 20.874 1.00 83.50 152 ALA A CA 1
ATOM 1173 C C . ALA A 1 152 ? -25.213 -8.195 20.522 1.00 83.50 152 ALA A C 1
ATOM 1175 O O . ALA A 1 152 ? -24.362 -8.462 19.677 1.00 83.50 152 ALA A O 1
ATOM 1176 N N . LEU A 1 153 ? -25.942 -9.143 21.118 1.00 88.38 153 LEU A N 1
ATOM 1177 C CA . LEU A 1 153 ? -25.781 -10.569 20.851 1.00 88.38 153 LEU A CA 1
ATOM 1178 C C . LEU A 1 153 ? -26.119 -10.911 19.398 1.00 88.38 153 LEU A C 1
ATOM 1180 O O . LEU A 1 153 ? -25.373 -11.637 18.753 1.00 88.38 153 LEU A O 1
ATOM 1184 N N . SER A 1 154 ? -27.211 -10.367 18.861 1.00 88.12 154 SER A N 1
ATOM 1185 C CA . SER A 1 154 ? -27.582 -10.571 17.460 1.00 88.12 154 SER A CA 1
ATOM 1186 C C . SER A 1 154 ? -26.561 -9.945 16.514 1.00 88.12 154 SER A C 1
ATOM 1188 O O . SER A 1 154 ? -26.182 -10.604 15.555 1.00 88.12 154 SER A O 1
ATOM 1190 N N . ALA A 1 155 ? -26.010 -8.764 16.805 1.00 85.50 155 ALA A N 1
ATOM 1191 C CA . ALA A 1 155 ? -24.902 -8.212 16.021 1.00 85.50 155 ALA A CA 1
ATOM 1192 C C . ALA A 1 155 ? -23.669 -9.140 16.009 1.00 85.50 155 ALA A C 1
ATOM 1194 O O . ALA A 1 155 ? -23.086 -9.367 14.950 1.00 85.50 155 ALA A O 1
ATOM 1195 N N . VAL A 1 156 ? -23.307 -9.732 17.155 1.00 87.00 156 VAL A N 1
ATOM 1196 C CA . VAL A 1 156 ? -22.187 -10.688 17.264 1.00 87.00 156 VAL A CA 1
ATOM 1197 C C . VAL A 1 156 ? -22.481 -12.000 16.531 1.00 87.00 156 VAL A C 1
ATOM 1199 O O . VAL A 1 156 ? -21.612 -12.515 15.834 1.00 87.00 156 VAL A O 1
ATOM 1202 N N . LEU A 1 157 ? -23.696 -12.536 16.649 1.00 89.56 157 LEU A N 1
ATOM 1203 C CA . LEU A 1 157 ? -24.093 -13.797 16.011 1.00 89.56 157 LEU A CA 1
ATOM 1204 C C . LEU A 1 157 ? -24.316 -13.659 14.500 1.00 89.56 157 LEU A C 1
ATOM 1206 O O . LEU A 1 157 ? -24.092 -14.613 13.760 1.00 89.56 157 LEU A O 1
ATOM 1210 N N . LEU A 1 158 ? -24.746 -12.485 14.033 1.00 90.56 158 LEU A N 1
ATOM 1211 C CA . LEU A 1 158 ? -24.925 -12.190 12.611 1.00 90.56 158 LEU A CA 1
ATOM 1212 C C . LEU A 1 158 ? -23.600 -11.842 11.925 1.00 90.56 158 LEU A C 1
ATOM 1214 O O . LEU A 1 158 ? -23.491 -12.027 10.714 1.00 90.56 158 LEU A O 1
ATOM 1218 N N . TRP A 1 159 ? -22.588 -11.382 12.673 1.00 85.12 159 TRP A N 1
ATOM 1219 C CA . TRP A 1 159 ? -21.294 -10.983 12.117 1.00 85.12 159 TRP A CA 1
ATOM 1220 C C . TRP A 1 159 ? -20.631 -12.068 11.254 1.00 85.12 159 TRP A C 1
ATOM 1222 O O . TRP A 1 159 ? -20.265 -11.736 10.133 1.00 85.12 159 TRP A O 1
ATOM 1232 N N . PRO A 1 160 ? -20.523 -13.350 11.665 1.00 85.56 160 PRO A N 1
ATOM 1233 C CA . PRO A 1 160 ? -19.945 -14.391 10.816 1.00 85.56 160 PRO A CA 1
ATOM 1234 C C . PRO A 1 160 ? -20.717 -14.598 9.512 1.00 85.56 160 PRO A C 1
ATOM 1236 O O . PRO A 1 160 ? -20.107 -14.794 8.470 1.00 85.56 160 PRO A O 1
ATOM 1239 N N . GLY A 1 161 ? -22.052 -14.519 9.548 1.00 84.81 161 GLY A N 1
ATOM 1240 C CA . GLY A 1 161 ? -22.891 -14.654 8.355 1.00 84.81 161 GLY A CA 1
ATOM 1241 C C . GLY A 1 161 ? -22.733 -13.473 7.398 1.00 84.81 161 GLY A C 1
ATOM 1242 O O . GLY A 1 161 ? -22.628 -13.669 6.191 1.00 84.81 161 GLY A O 1
ATOM 1243 N N . ILE A 1 162 ? -22.651 -12.253 7.937 1.00 83.62 162 ILE A N 1
ATOM 1244 C CA . ILE A 1 162 ? -22.368 -11.036 7.168 1.00 83.62 162 ILE A CA 1
ATOM 1245 C C . ILE A 1 162 ? -20.942 -11.079 6.611 1.00 83.62 162 ILE A C 1
ATOM 1247 O O . ILE A 1 162 ? -20.753 -10.796 5.436 1.00 83.62 162 ILE A O 1
ATOM 1251 N N . ALA A 1 163 ? -19.950 -11.469 7.413 1.00 78.75 163 ALA A N 1
ATOM 1252 C CA . ALA A 1 163 ? -18.562 -11.613 6.988 1.00 78.75 163 ALA A CA 1
ATOM 1253 C C . ALA A 1 163 ? -18.443 -12.647 5.866 1.00 78.75 163 ALA A C 1
ATOM 1255 O O . ALA A 1 163 ? -17.882 -12.343 4.821 1.00 78.75 163 ALA A O 1
ATOM 1256 N N . TYR A 1 164 ? -19.077 -13.809 6.023 1.00 79.12 164 TYR A N 1
ATOM 1257 C CA . TYR A 1 164 ? -19.140 -14.846 4.999 1.00 79.12 164 TYR A CA 1
ATOM 1258 C C . TYR A 1 164 ? -19.842 -14.371 3.721 1.00 79.12 164 TYR A C 1
ATOM 1260 O O . TYR A 1 164 ? -19.378 -14.626 2.612 1.00 79.12 164 TYR A O 1
ATOM 1268 N N . ALA A 1 165 ? -20.955 -13.648 3.858 1.00 78.69 165 ALA A N 1
ATOM 1269 C CA . ALA A 1 165 ? -21.664 -13.059 2.730 1.00 78.69 165 ALA A CA 1
ATOM 1270 C C . ALA A 1 165 ? -20.817 -11.989 2.021 1.00 78.69 165 ALA A C 1
ATOM 1272 O O . ALA A 1 165 ? -20.801 -11.954 0.798 1.00 78.69 165 ALA A O 1
ATOM 1273 N N . ILE A 1 166 ? -20.080 -11.158 2.762 1.00 72.38 166 ILE A N 1
ATOM 1274 C CA . ILE A 1 166 ? -19.146 -10.159 2.222 1.00 72.38 166 ILE A CA 1
ATOM 1275 C C . ILE A 1 166 ? -17.951 -10.837 1.545 1.00 72.38 166 ILE A C 1
ATOM 1277 O O . ILE A 1 166 ? -17.510 -10.370 0.502 1.00 72.38 166 ILE A O 1
ATOM 1281 N N . GLU A 1 167 ? -17.423 -11.923 2.104 1.00 70.06 167 GLU A N 1
ATOM 1282 C CA . GLU A 1 167 ? -16.347 -12.716 1.500 1.00 70.06 167 GLU A CA 1
ATOM 1283 C C . GLU A 1 167 ? -16.802 -13.417 0.220 1.00 70.06 167 GLU A C 1
ATOM 1285 O O . GLU A 1 167 ? -16.044 -13.469 -0.737 1.00 70.06 167 GLU A O 1
ATOM 1290 N N . ARG A 1 168 ? -18.051 -13.891 0.153 1.00 68.25 168 ARG A N 1
ATOM 1291 C CA . ARG A 1 168 ? -18.625 -14.462 -1.078 1.00 68.25 168 ARG A CA 1
ATOM 1292 C C . ARG A 1 168 ? -19.064 -13.425 -2.104 1.00 68.25 168 ARG A C 1
ATOM 1294 O O . ARG A 1 168 ? -19.082 -13.724 -3.290 1.00 68.25 168 ARG A O 1
ATOM 1301 N N . MET A 1 169 ? -19.475 -12.241 -1.657 1.00 60.28 169 MET A N 1
ATOM 1302 C CA . MET A 1 169 ? -19.794 -11.116 -2.538 1.00 60.28 169 MET A CA 1
ATOM 1303 C C . MET A 1 169 ? -18.541 -10.393 -3.025 1.00 60.28 169 MET A C 1
ATOM 1305 O O . MET A 1 169 ? -18.650 -9.562 -3.923 1.00 60.28 169 MET A O 1
ATOM 1309 N N . GLN A 1 170 ? -17.367 -10.685 -2.457 1.00 58.56 170 GLN A N 1
ATOM 1310 C CA . GLN A 1 170 ? -16.123 -10.212 -3.038 1.00 58.56 170 GLN A CA 1
ATOM 1311 C C . GLN A 1 170 ? -15.973 -10.868 -4.409 1.00 58.56 170 GLN A C 1
ATOM 1313 O O . GLN A 1 170 ? -15.954 -12.098 -4.479 1.00 58.56 170 GLN A O 1
ATOM 1318 N N . PRO A 1 171 ? -15.904 -10.076 -5.493 1.00 54.34 171 PRO A N 1
ATOM 1319 C CA . PRO A 1 171 ? -15.637 -10.637 -6.799 1.00 54.34 171 PRO A CA 1
ATOM 1320 C C . PRO A 1 171 ? -14.318 -11.398 -6.707 1.00 54.34 171 PRO A C 1
ATOM 1322 O O . PRO A 1 171 ? -13.308 -10.865 -6.234 1.00 54.34 171 PRO A O 1
ATOM 1325 N N . GLU A 1 172 ? -14.341 -12.660 -7.124 1.00 56.53 172 GLU A N 1
ATOM 1326 C CA . GLU A 1 172 ? -13.122 -13.359 -7.487 1.00 56.53 172 GLU A CA 1
ATOM 1327 C C . GLU A 1 172 ? -12.530 -12.532 -8.625 1.00 56.53 172 GLU A C 1
ATOM 1329 O O . GLU A 1 172 ? -13.077 -12.492 -9.725 1.00 56.53 172 GLU A O 1
ATOM 1334 N N . TYR A 1 173 ? -11.518 -11.724 -8.304 1.00 60.50 173 TYR A N 1
ATOM 1335 C CA . TYR A 1 173 ? -10.907 -10.826 -9.271 1.00 60.50 173 TYR A CA 1
ATOM 1336 C C . TYR A 1 173 ? -10.551 -11.637 -10.510 1.00 60.50 173 TYR A C 1
ATOM 1338 O O . TYR A 1 173 ? -9.802 -12.611 -10.394 1.00 60.50 173 TYR A O 1
ATOM 1346 N N . SER A 1 174 ? -11.048 -11.233 -11.683 1.00 62.16 174 SER A N 1
ATOM 1347 C CA . SER A 1 174 ? -10.737 -11.974 -12.902 1.00 62.16 174 SER A CA 1
ATOM 1348 C C . SER A 1 174 ? -9.212 -12.065 -13.027 1.00 62.16 174 SER A C 1
ATOM 1350 O O . SER A 1 174 ? -8.522 -11.039 -12.879 1.00 62.16 174 SER A O 1
ATOM 1352 N N . PRO A 1 175 ? -8.643 -13.258 -13.254 1.00 70.81 175 PRO A N 1
ATOM 1353 C CA . PRO A 1 175 ? -7.210 -13.383 -13.431 1.00 70.81 175 PRO A CA 1
ATOM 1354 C C . PRO A 1 175 ? -6.774 -12.504 -14.606 1.00 70.81 175 PRO A C 1
ATOM 1356 O O . PRO A 1 175 ? -7.503 -12.315 -15.582 1.00 70.81 175 PRO A O 1
ATOM 1359 N N . LEU A 1 176 ? -5.573 -11.930 -14.518 1.00 76.12 176 LEU A N 1
ATOM 1360 C CA . LEU A 1 176 ? -4.990 -11.266 -15.682 1.00 76.12 176 LEU A CA 1
ATOM 1361 C C . LEU A 1 176 ? -4.846 -12.304 -16.807 1.00 76.12 176 LEU A C 1
ATOM 1363 O O . LEU A 1 176 ? -4.406 -13.423 -16.525 1.00 76.12 176 LEU A O 1
ATOM 1367 N N . PRO A 1 177 ? -5.158 -11.960 -18.070 1.00 81.44 177 PRO A N 1
ATOM 1368 C CA . PRO A 1 177 ? -5.074 -12.890 -19.193 1.00 81.44 177 PRO A CA 1
ATOM 1369 C C . PRO A 1 177 ? -3.599 -13.115 -19.566 1.00 81.44 177 PRO A C 1
ATOM 1371 O O . PRO A 1 177 ? -3.102 -12.594 -20.564 1.00 81.44 177 PRO A O 1
ATOM 1374 N N . ARG A 1 178 ? -2.861 -13.851 -18.724 1.00 81.19 178 ARG A N 1
ATOM 1375 C CA . ARG A 1 178 ? -1.395 -13.975 -18.786 1.00 81.19 178 ARG A CA 1
ATOM 1376 C C . ARG A 1 178 ? -0.921 -14.448 -20.154 1.00 81.19 178 ARG A C 1
ATOM 1378 O O . ARG A 1 178 ? 0.021 -13.878 -20.689 1.00 81.19 178 ARG A O 1
ATOM 1385 N N . SER A 1 179 ? -1.591 -15.434 -20.744 1.00 82.06 179 SER A N 1
ATOM 1386 C CA . SER A 1 179 ? -1.278 -15.929 -22.089 1.00 82.06 179 SER A CA 1
ATOM 1387 C C . SER A 1 179 ? -1.434 -14.843 -23.159 1.00 82.06 179 SER A C 1
ATOM 1389 O O . SER A 1 179 ? -0.536 -14.660 -23.977 1.00 82.06 179 SER A O 1
ATOM 1391 N N . ALA A 1 180 ? -2.524 -14.072 -23.123 1.00 83.88 180 ALA A N 1
ATOM 1392 C CA . ALA A 1 180 ? -2.751 -12.973 -24.059 1.00 83.88 180 ALA A CA 1
ATOM 1393 C C . ALA A 1 180 ? -1.763 -11.813 -23.842 1.00 83.88 180 ALA A C 1
ATOM 1395 O O . ALA A 1 180 ? -1.295 -11.218 -24.808 1.00 83.88 180 ALA A O 1
ATOM 1396 N N . LEU A 1 181 ? -1.386 -11.522 -22.593 1.00 85.69 181 LEU A N 1
ATOM 1397 C CA . LEU A 1 181 ? -0.363 -10.521 -22.268 1.00 85.69 181 LEU A CA 1
ATOM 1398 C C . LEU A 1 181 ? 1.036 -10.957 -22.723 1.00 85.69 181 LEU A C 1
ATOM 1400 O O . LEU A 1 181 ? 1.798 -10.137 -23.230 1.00 85.69 181 LEU A O 1
ATOM 1404 N N . LEU A 1 182 ? 1.369 -12.243 -22.596 1.00 85.00 182 LEU A N 1
ATOM 1405 C CA . LEU A 1 182 ? 2.610 -12.806 -23.132 1.00 85.00 182 LEU A CA 1
ATOM 1406 C C . LEU A 1 182 ? 2.631 -12.784 -24.666 1.00 85.00 182 LEU A C 1
ATOM 1408 O O . LEU A 1 182 ? 3.686 -12.541 -25.251 1.00 85.00 182 LEU A O 1
ATOM 1412 N N . ALA A 1 183 ? 1.474 -12.954 -25.313 1.00 84.38 183 ALA A N 1
ATOM 1413 C CA . ALA A 1 183 ? 1.337 -12.842 -26.765 1.00 84.38 183 ALA A CA 1
ATOM 1414 C C . ALA A 1 183 ? 1.570 -11.413 -27.291 1.00 84.38 183 ALA A C 1
ATOM 1416 O O . ALA A 1 183 ? 1.873 -11.238 -28.474 1.00 84.38 183 ALA A O 1
ATOM 1417 N N . VAL A 1 184 ? 1.500 -10.382 -26.435 1.00 87.25 184 VAL A N 1
ATOM 1418 C CA . VAL A 1 184 ? 1.973 -9.028 -26.767 1.00 87.25 184 VAL A CA 1
ATOM 1419 C C . VAL A 1 184 ? 3.503 -9.007 -26.723 1.00 87.25 184 VAL A C 1
ATOM 1421 O O . VAL A 1 184 ? 4.129 -8.442 -25.830 1.00 87.25 184 VAL A O 1
ATOM 1424 N N . ASP A 1 185 ? 4.119 -9.659 -27.704 1.00 83.19 185 ASP A N 1
ATOM 1425 C CA . ASP A 1 185 ? 5.563 -9.888 -27.724 1.00 83.19 185 ASP A CA 1
ATOM 1426 C C . ASP A 1 185 ? 6.360 -8.653 -28.175 1.00 83.19 185 ASP A C 1
ATOM 1428 O O . ASP A 1 185 ? 7.545 -8.523 -27.880 1.00 83.19 185 ASP A O 1
ATOM 1432 N N . GLY A 1 186 ? 5.708 -7.694 -28.844 1.00 87.88 186 GLY A N 1
ATOM 1433 C CA . GLY A 1 186 ? 6.346 -6.437 -29.218 1.00 87.88 186 GLY A CA 1
ATOM 1434 C C . GLY A 1 186 ? 5.528 -5.487 -30.096 1.00 87.88 186 GLY A C 1
ATOM 1435 O O . GLY A 1 186 ? 4.563 -5.860 -30.776 1.00 87.88 186 GLY A O 1
ATOM 1436 N N . ALA A 1 187 ? 5.929 -4.217 -30.090 1.00 90.75 187 ALA A N 1
ATOM 1437 C CA . ALA A 1 187 ? 5.398 -3.144 -30.930 1.00 90.75 187 ALA A CA 1
ATOM 1438 C C . ALA A 1 187 ? 6.384 -1.970 -30.984 1.00 90.75 187 ALA A C 1
ATOM 1440 O O . ALA A 1 187 ? 7.069 -1.693 -30.003 1.00 90.75 187 ALA A O 1
ATOM 1441 N N . GLY A 1 188 ? 6.464 -1.264 -32.117 1.00 87.62 188 GLY A N 1
ATOM 1442 C CA . GLY A 1 188 ? 7.294 -0.053 -32.227 1.00 87.62 188 GLY A CA 1
ATOM 1443 C C . GLY A 1 188 ? 8.775 -0.268 -31.878 1.00 87.62 188 GLY A C 1
ATOM 1444 O O . GLY A 1 188 ? 9.401 0.604 -31.284 1.00 87.62 188 GLY A O 1
ATOM 1445 N N . GLY A 1 189 ? 9.324 -1.450 -32.183 1.00 90.00 189 GLY A N 1
ATOM 1446 C CA . GLY A 1 189 ? 10.708 -1.827 -31.865 1.00 90.00 189 GLY A CA 1
ATOM 1447 C C . GLY A 1 189 ? 10.930 -2.383 -30.453 1.00 90.00 189 GLY A C 1
ATOM 1448 O O . GLY A 1 189 ? 12.001 -2.924 -30.194 1.00 90.00 189 GLY A O 1
ATOM 1449 N N . TRP A 1 190 ? 9.935 -2.310 -29.565 1.00 94.25 190 TRP A N 1
ATOM 1450 C CA . TRP A 1 190 ? 9.974 -2.979 -28.265 1.00 94.25 190 TRP A CA 1
ATOM 1451 C C . TRP A 1 190 ? 9.721 -4.471 -28.414 1.00 94.25 190 TRP A C 1
ATOM 1453 O O . TRP A 1 190 ? 8.832 -4.870 -29.168 1.00 94.25 190 TRP A O 1
ATOM 1463 N N . ARG A 1 191 ? 10.479 -5.284 -27.677 1.00 94.31 191 ARG A N 1
ATOM 1464 C CA . ARG A 1 191 ? 10.323 -6.740 -27.608 1.00 94.31 191 ARG A CA 1
ATOM 1465 C C . ARG A 1 191 ? 10.328 -7.215 -26.167 1.00 94.31 191 ARG A C 1
ATOM 1467 O O . ARG A 1 191 ? 11.131 -6.732 -25.371 1.00 94.31 191 ARG A O 1
ATOM 1474 N N . GLY A 1 192 ? 9.439 -8.138 -25.829 1.00 91.62 192 GLY A N 1
ATOM 1475 C CA . GLY A 1 192 ? 9.397 -8.760 -24.514 1.00 91.62 192 GLY A CA 1
ATOM 1476 C C . GLY A 1 192 ? 10.588 -9.695 -24.336 1.00 91.62 192 GLY A C 1
ATOM 1477 O O . GLY A 1 192 ? 10.745 -10.647 -25.090 1.00 91.62 192 GLY A O 1
ATOM 1478 N N . LEU A 1 193 ? 11.426 -9.428 -23.340 1.00 90.06 193 LEU A N 1
ATOM 1479 C CA . LEU A 1 193 ? 12.657 -10.176 -23.092 1.00 90.06 193 LEU A CA 1
ATOM 1480 C C . LEU A 1 193 ? 12.444 -11.289 -22.065 1.00 90.06 193 LEU A C 1
ATOM 1482 O O . LEU A 1 193 ? 12.742 -12.446 -22.340 1.00 90.06 193 LEU A O 1
ATOM 1486 N N . ILE A 1 194 ? 11.940 -10.940 -20.876 1.00 87.31 194 ILE A N 1
ATOM 1487 C CA . ILE A 1 194 ? 11.871 -11.851 -19.723 1.00 87.31 194 ILE A CA 1
ATOM 1488 C C . ILE A 1 194 ? 10.526 -11.679 -19.011 1.00 87.31 194 ILE A C 1
ATOM 1490 O O . ILE A 1 194 ? 10.166 -10.555 -18.654 1.00 87.31 194 ILE A O 1
ATOM 1494 N N . ASP A 1 195 ? 9.802 -12.784 -18.798 1.00 87.25 195 ASP A N 1
ATOM 1495 C CA . ASP A 1 195 ? 8.662 -12.856 -17.874 1.00 87.25 195 ASP A CA 1
ATOM 1496 C C . ASP A 1 195 ? 9.185 -13.048 -16.444 1.00 87.25 195 ASP A C 1
ATOM 1498 O O . ASP A 1 195 ? 9.904 -14.000 -16.146 1.00 87.25 195 ASP A O 1
ATOM 1502 N N . LEU A 1 196 ? 8.842 -12.107 -15.571 1.00 80.69 196 LEU A N 1
ATOM 1503 C CA . LEU A 1 196 ? 9.268 -12.049 -14.175 1.00 80.69 196 LEU A CA 1
ATOM 1504 C C . LEU A 1 196 ? 8.098 -12.307 -13.218 1.00 80.69 196 LEU A C 1
ATOM 1506 O O . LEU A 1 196 ? 8.251 -12.150 -12.007 1.00 80.69 196 LEU A O 1
ATOM 1510 N N . THR A 1 197 ? 6.927 -12.680 -13.739 1.00 78.62 197 THR A N 1
ATOM 1511 C CA . THR A 1 197 ? 5.684 -12.793 -12.965 1.00 78.62 197 THR A CA 1
ATOM 1512 C C . THR A 1 197 ? 5.825 -13.763 -11.789 1.00 78.62 197 THR A C 1
ATOM 1514 O O . THR A 1 197 ? 5.456 -13.410 -10.668 1.00 78.62 197 THR A O 1
ATOM 1517 N N . ASP A 1 198 ? 6.432 -14.932 -12.015 1.00 73.69 198 ASP A N 1
ATOM 1518 C CA . ASP A 1 198 ? 6.591 -15.975 -10.986 1.00 73.69 198 ASP A CA 1
ATOM 1519 C C . ASP A 1 198 ? 7.819 -15.752 -10.086 1.00 73.69 198 ASP A C 1
ATOM 1521 O O . ASP A 1 198 ? 7.828 -16.167 -8.932 1.00 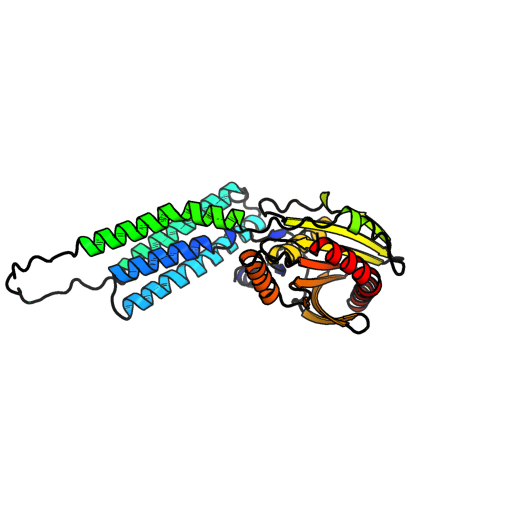73.69 198 ASP A O 1
ATOM 1525 N N . ASN A 1 199 ? 8.837 -15.043 -10.587 1.00 64.38 199 ASN A N 1
ATOM 1526 C CA . ASN A 1 199 ? 10.065 -14.716 -9.846 1.00 64.38 199 ASN A CA 1
ATOM 1527 C C . ASN A 1 199 ? 9.948 -13.418 -9.033 1.00 64.38 199 ASN A C 1
ATOM 1529 O O . ASN A 1 199 ? 10.910 -12.961 -8.417 1.00 64.38 199 ASN A O 1
ATOM 1533 N N . SER A 1 200 ? 8.771 -12.800 -9.049 1.00 60.16 200 SER A N 1
ATOM 1534 C CA . SER A 1 200 ? 8.478 -11.618 -8.256 1.00 60.16 200 SER A CA 1
ATOM 1535 C C . SER A 1 200 ? 8.287 -12.032 -6.792 1.00 60.16 200 SER A C 1
ATOM 1537 O O . SER A 1 200 ? 7.473 -12.939 -6.588 1.00 60.16 200 SER A O 1
ATOM 1539 N N . PRO A 1 201 ? 8.955 -11.410 -5.784 1.00 56.06 201 PRO A N 1
ATOM 1540 C CA . PRO A 1 201 ? 8.819 -11.790 -4.381 1.00 56.06 201 PRO A CA 1
ATOM 1541 C C . PRO A 1 201 ? 7.353 -12.021 -4.058 1.00 56.06 201 PRO A C 1
ATOM 1543 O O . PRO A 1 201 ? 6.505 -11.180 -4.370 1.00 56.06 201 PRO A O 1
ATOM 1546 N N . ALA A 1 202 ? 7.030 -13.190 -3.505 1.00 51.47 202 ALA A N 1
ATOM 1547 C CA . ALA A 1 202 ? 5.700 -13.391 -2.970 1.00 51.47 202 ALA A CA 1
ATOM 1548 C C . ALA A 1 202 ? 5.487 -12.272 -1.948 1.00 51.47 202 ALA A C 1
ATOM 1550 O O . ALA A 1 202 ? 6.280 -12.132 -1.016 1.00 51.47 202 ALA A O 1
ATOM 1551 N N . SER A 1 203 ? 4.462 -11.446 -2.145 1.00 51.94 203 SER A N 1
ATOM 1552 C CA . SER A 1 203 ? 3.998 -10.511 -1.132 1.00 51.94 203 SER A CA 1
ATOM 1553 C C . SER A 1 203 ? 3.499 -11.355 0.040 1.00 51.94 203 SER A C 1
ATOM 1555 O O . SER A 1 203 ? 2.334 -11.748 0.091 1.00 51.94 203 SER A O 1
ATOM 1557 N N . SER A 1 204 ? 4.416 -11.761 0.916 1.00 43.84 204 SER A N 1
ATOM 1558 C CA . SER A 1 204 ? 4.169 -12.709 1.995 1.00 43.84 204 SER A CA 1
ATOM 1559 C C . SER A 1 204 ? 2.976 -12.228 2.819 1.00 43.84 204 SER A C 1
ATOM 1561 O O . SER A 1 204 ? 3.048 -11.178 3.455 1.00 43.84 204 SER A O 1
ATOM 1563 N N . GLY A 1 205 ? 1.869 -12.973 2.766 1.00 47.25 205 GLY A N 1
ATOM 1564 C CA . GLY A 1 205 ? 0.655 -12.686 3.532 1.00 47.25 205 GLY A CA 1
ATOM 1565 C C . GLY A 1 205 ? -0.291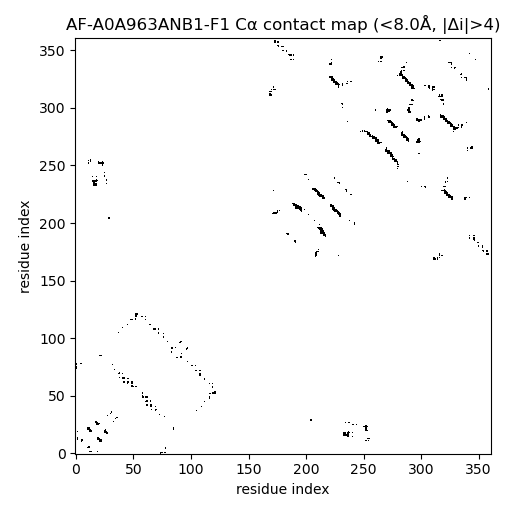 -11.626 2.952 1.00 47.25 205 GLY A C 1
ATOM 1566 O O . GLY A 1 205 ? -1.277 -11.311 3.610 1.00 47.25 205 GLY A O 1
ATOM 1567 N N . ILE A 1 206 ? -0.048 -11.088 1.749 1.00 53.16 206 ILE A N 1
ATOM 1568 C CA . ILE A 1 206 ? -0.996 -10.182 1.075 1.00 53.16 206 ILE A CA 1
ATOM 1569 C C . ILE A 1 206 ? -1.703 -10.964 -0.039 1.00 53.16 206 ILE A C 1
ATOM 1571 O O . ILE A 1 206 ? -1.018 -11.470 -0.930 1.00 53.16 206 ILE A O 1
ATOM 1575 N N . PRO A 1 207 ? -3.045 -11.070 -0.031 1.00 54.03 207 PRO A N 1
ATOM 1576 C CA . PRO A 1 207 ? -3.772 -11.727 -1.108 1.00 54.03 207 PRO A CA 1
ATOM 1577 C C . PRO A 1 207 ? -3.604 -10.929 -2.410 1.00 54.03 207 PRO A C 1
ATOM 1579 O O . PRO A 1 207 ? -4.191 -9.857 -2.589 1.00 54.03 207 PRO A O 1
ATOM 1582 N N . VAL A 1 208 ? -2.765 -11.449 -3.309 1.00 60.09 208 VAL A N 1
ATOM 1583 C CA . VAL A 1 208 ? -2.624 -10.955 -4.682 1.00 60.09 208 VAL A CA 1
ATOM 1584 C C . VAL A 1 208 ? -3.769 -11.527 -5.493 1.00 60.09 208 VAL A C 1
ATOM 1586 O O . VAL A 1 208 ? -3.911 -12.741 -5.592 1.00 60.09 208 VAL A O 1
ATOM 1589 N N . ALA A 1 209 ? -4.568 -10.651 -6.087 1.00 62.62 209 ALA A N 1
ATOM 1590 C CA . ALA A 1 209 ? -5.655 -11.071 -6.955 1.00 62.62 209 ALA A CA 1
ATOM 1591 C C . ALA A 1 209 ? -5.136 -11.507 -8.331 1.00 62.62 209 ALA A C 1
ATOM 1593 O O . ALA A 1 209 ? -5.486 -12.570 -8.827 1.00 62.62 209 ALA A O 1
ATOM 1594 N N . ALA A 1 210 ? -4.254 -10.702 -8.932 1.00 72.56 210 ALA A N 1
ATOM 1595 C CA . ALA A 1 210 ? -3.508 -11.074 -10.129 1.00 72.56 210 ALA A CA 1
ATOM 1596 C C . ALA A 1 210 ? -2.315 -10.133 -10.333 1.00 72.56 210 ALA A C 1
ATOM 1598 O O . ALA A 1 210 ? -2.429 -8.927 -10.091 1.00 72.56 210 ALA A O 1
ATOM 1599 N N . LYS A 1 211 ? -1.196 -10.661 -10.838 1.00 80.88 211 LYS A N 1
ATOM 1600 C CA . LYS A 1 211 ? -0.039 -9.860 -11.257 1.00 80.88 211 LYS A CA 1
ATOM 1601 C C . LYS A 1 211 ? 0.542 -10.332 -12.584 1.00 80.88 211 LYS A C 1
ATOM 1603 O O . LYS A 1 211 ? 0.410 -11.497 -12.945 1.00 80.88 211 LYS A O 1
ATOM 1608 N N . PHE A 1 212 ? 1.163 -9.410 -13.306 1.00 85.75 212 PHE A N 1
ATOM 1609 C CA . PHE A 1 212 ? 1.937 -9.676 -14.512 1.00 85.75 212 PHE A CA 1
ATOM 1610 C C . PHE A 1 212 ? 3.138 -8.740 -14.536 1.00 85.75 212 PHE A C 1
ATOM 1612 O O . PHE A 1 212 ? 2.983 -7.527 -14.390 1.00 85.75 212 PHE A O 1
ATOM 1619 N N . HIS A 1 213 ? 4.326 -9.300 -14.728 1.00 86.75 213 HIS A N 1
ATOM 1620 C CA . HIS A 1 213 ? 5.572 -8.549 -14.733 1.00 86.75 213 HIS A CA 1
ATOM 1621 C C . HIS A 1 213 ? 6.436 -8.995 -15.904 1.00 86.75 213 HIS A C 1
ATOM 1623 O O . HIS A 1 213 ? 6.807 -10.163 -15.993 1.00 86.75 213 HIS A O 1
ATOM 1629 N N . ARG A 1 214 ? 6.787 -8.068 -16.797 1.00 89.38 214 ARG A N 1
ATOM 1630 C CA . ARG A 1 214 ? 7.639 -8.381 -17.946 1.00 89.38 214 ARG A CA 1
ATOM 1631 C C . ARG A 1 214 ? 8.622 -7.258 -18.242 1.00 89.38 214 ARG A C 1
ATOM 1633 O O . ARG A 1 214 ? 8.261 -6.082 -18.203 1.00 89.38 214 ARG A O 1
ATOM 1640 N N . LEU A 1 215 ? 9.853 -7.637 -18.574 1.00 90.44 215 LEU A N 1
ATOM 1641 C CA . LEU A 1 215 ? 10.878 -6.730 -19.081 1.00 90.44 215 LEU A CA 1
ATOM 1642 C C . LEU A 1 215 ? 10.786 -6.640 -20.604 1.00 90.44 215 LEU A C 1
ATOM 1644 O O . LEU A 1 215 ? 10.780 -7.666 -21.285 1.00 90.44 215 LEU A O 1
ATOM 1648 N N . TYR A 1 216 ? 10.777 -5.420 -21.130 1.00 93.81 216 TYR A N 1
ATOM 1649 C CA . TYR A 1 216 ? 10.837 -5.129 -22.556 1.00 93.81 216 TYR A CA 1
ATOM 1650 C C . TYR A 1 216 ? 12.128 -4.399 -22.907 1.00 93.81 216 TYR A C 1
ATOM 1652 O O . TYR A 1 216 ? 12.600 -3.560 -22.144 1.00 93.81 216 TYR A O 1
ATOM 1660 N N . GLY A 1 217 ? 12.671 -4.690 -24.086 1.00 93.62 217 GLY A N 1
ATOM 1661 C CA . GLY A 1 217 ? 13.860 -4.030 -24.613 1.00 93.62 217 GLY A CA 1
ATOM 1662 C C . GLY A 1 217 ? 13.628 -3.410 -25.980 1.00 93.62 217 GLY A C 1
ATOM 1663 O O . GLY A 1 217 ? 12.899 -3.961 -26.808 1.00 93.62 217 GLY A O 1
ATOM 1664 N N . ARG A 1 218 ? 14.282 -2.273 -26.216 1.00 93.94 218 ARG A N 1
ATOM 1665 C CA . ARG A 1 218 ? 14.417 -1.631 -27.525 1.00 93.94 218 ARG A CA 1
ATOM 1666 C C . ARG A 1 218 ? 15.791 -0.980 -27.606 1.00 93.94 218 ARG A C 1
ATOM 1668 O O . ARG A 1 218 ? 16.076 -0.050 -26.856 1.00 93.94 218 ARG A O 1
ATOM 1675 N N . GLU A 1 219 ? 16.621 -1.446 -28.536 1.00 88.12 219 GLU A N 1
ATOM 1676 C CA . GLU A 1 219 ? 18.015 -0.995 -28.675 1.00 88.12 219 GLU A CA 1
ATOM 1677 C C . GLU A 1 219 ? 18.778 -1.162 -27.346 1.00 88.12 219 GLU A C 1
ATOM 1679 O O . GLU A 1 219 ? 18.915 -2.287 -26.876 1.00 88.12 219 GLU A O 1
ATOM 1684 N N . GLN A 1 220 ? 19.246 -0.072 -26.730 1.00 84.12 220 GLN A N 1
ATOM 1685 C CA . GLN A 1 220 ? 19.907 -0.081 -25.417 1.00 84.12 220 GLN A CA 1
ATOM 1686 C C . GLN A 1 220 ? 18.983 0.332 -24.260 1.00 84.12 220 GLN A C 1
ATOM 1688 O O . GLN A 1 220 ? 19.460 0.570 -23.158 1.00 84.12 220 GLN A O 1
ATOM 1693 N N . ARG A 1 221 ? 17.671 0.458 -24.494 1.00 89.94 221 ARG A N 1
ATOM 1694 C CA . ARG A 1 221 ? 16.698 0.879 -23.477 1.00 89.94 221 ARG A CA 1
ATOM 1695 C C . ARG A 1 221 ? 15.901 -0.310 -22.970 1.00 89.94 221 ARG A C 1
ATOM 1697 O O . ARG A 1 221 ? 15.423 -1.124 -23.766 1.00 89.94 221 ARG A O 1
ATOM 1704 N N . LEU A 1 222 ? 15.692 -0.355 -21.658 1.00 91.19 222 LEU A N 1
ATOM 1705 C CA . LEU A 1 222 ? 14.883 -1.370 -20.995 1.00 91.19 222 LEU A CA 1
ATOM 1706 C C . LEU A 1 222 ? 13.721 -0.717 -20.241 1.00 91.19 222 LEU A C 1
ATOM 1708 O O . LEU A 1 222 ? 13.879 0.315 -19.591 1.00 91.19 222 LEU A O 1
ATOM 1712 N N . VAL A 1 223 ? 12.539 -1.327 -20.333 1.00 92.31 223 VAL A N 1
ATOM 1713 C CA . VAL A 1 223 ? 11.341 -0.899 -19.603 1.00 92.31 223 VAL A CA 1
ATOM 1714 C C . VAL A 1 223 ? 10.679 -2.101 -18.945 1.00 92.31 223 VAL A C 1
ATOM 1716 O O . VAL A 1 223 ? 10.341 -3.089 -19.596 1.00 92.31 223 VAL A O 1
ATOM 1719 N N . PHE A 1 224 ? 10.469 -1.996 -17.640 1.00 89.56 224 PHE A N 1
ATOM 1720 C CA . PHE A 1 224 ? 9.685 -2.920 -16.837 1.00 89.56 224 PHE A CA 1
ATOM 1721 C C . PHE A 1 224 ? 8.213 -2.528 -16.902 1.00 89.56 224 PHE A C 1
ATOM 1723 O O . PHE A 1 224 ? 7.857 -1.384 -16.611 1.00 89.56 224 PHE A O 1
ATOM 1730 N N . LEU A 1 225 ? 7.363 -3.486 -17.261 1.00 90.75 225 LEU A N 1
ATOM 1731 C CA . LEU A 1 225 ? 5.913 -3.381 -17.160 1.00 90.75 225 LEU A CA 1
ATOM 1732 C C . LEU A 1 225 ? 5.440 -4.234 -15.992 1.00 90.75 225 LEU A C 1
ATOM 1734 O O . LEU A 1 225 ? 5.634 -5.451 -16.005 1.00 90.75 225 LEU A O 1
ATOM 1738 N N . TYR A 1 226 ? 4.756 -3.605 -15.045 1.00 86.69 226 TYR A N 1
ATOM 1739 C CA . TYR A 1 226 ? 4.096 -4.280 -13.941 1.00 86.69 226 TYR A CA 1
ATOM 1740 C C . TYR A 1 226 ? 2.607 -3.947 -13.934 1.00 86.69 226 TYR A C 1
ATOM 1742 O O . TYR A 1 226 ? 2.198 -2.785 -13.873 1.00 86.69 226 TYR A O 1
ATOM 1750 N N . LEU A 1 227 ? 1.790 -4.989 -14.014 1.00 87.06 227 LEU A N 1
ATOM 1751 C CA . LEU A 1 227 ? 0.341 -4.921 -13.908 1.00 87.06 227 LEU A CA 1
ATOM 1752 C C . LEU A 1 227 ? -0.069 -5.666 -12.652 1.00 87.06 227 LEU A C 1
ATOM 1754 O O . LEU A 1 227 ? 0.350 -6.804 -12.438 1.00 87.06 227 LEU A O 1
ATOM 1758 N N . CYS A 1 228 ? -0.923 -5.052 -11.847 1.00 79.31 228 CYS A N 1
ATOM 1759 C CA . CYS A 1 228 ? -1.382 -5.680 -10.622 1.00 79.31 228 CYS A CA 1
ATOM 1760 C C . CYS A 1 228 ? -2.820 -5.297 -10.287 1.00 79.31 228 CYS A C 1
ATOM 1762 O O . CYS A 1 228 ? -3.249 -4.142 -10.405 1.00 79.31 228 CYS A O 1
ATOM 1764 N N . ARG A 1 229 ? -3.555 -6.309 -9.830 1.00 75.81 229 ARG A N 1
ATOM 1765 C CA . ARG A 1 229 ? -4.844 -6.190 -9.159 1.00 75.81 229 ARG A CA 1
ATOM 1766 C C . ARG A 1 229 ? -4.617 -6.571 -7.704 1.00 75.81 229 ARG A C 1
ATOM 1768 O O . ARG A 1 229 ? -4.155 -7.669 -7.404 1.00 75.81 229 ARG A O 1
ATOM 1775 N N . TYR A 1 230 ? -4.916 -5.640 -6.810 1.00 64.25 230 TYR A N 1
ATOM 1776 C CA . TYR A 1 230 ? -4.851 -5.847 -5.370 1.00 64.25 230 TYR A CA 1
ATOM 1777 C C . TYR A 1 230 ? -6.154 -5.395 -4.740 1.00 64.25 230 TYR A C 1
ATOM 1779 O O . TYR A 1 230 ? -6.713 -4.372 -5.142 1.00 64.25 230 TYR A O 1
ATOM 1787 N N . ARG A 1 231 ? -6.551 -6.083 -3.663 1.00 60.25 231 ARG A N 1
ATOM 1788 C CA . ARG A 1 231 ? -7.668 -5.667 -2.805 1.00 60.25 231 ARG A CA 1
ATOM 1789 C C . ARG A 1 231 ? -7.503 -4.240 -2.288 1.00 60.25 231 ARG A C 1
ATOM 1791 O O . ARG A 1 231 ? -8.469 -3.495 -2.164 1.00 60.25 231 ARG A O 1
ATOM 1798 N N . GLN A 1 232 ? -6.258 -3.834 -2.054 1.00 61.00 232 GLN A N 1
ATOM 1799 C CA . GLN A 1 232 ? -5.903 -2.448 -1.817 1.00 61.00 232 GLN A CA 1
ATOM 1800 C C . GLN A 1 232 ? -4.792 -2.025 -2.792 1.00 61.00 232 GLN A C 1
ATOM 1802 O O . GLN A 1 232 ? -3.651 -2.482 -2.713 1.00 61.00 232 GLN A O 1
ATOM 1807 N N . LEU A 1 233 ? -5.114 -1.099 -3.698 1.00 59.47 233 LEU A N 1
ATOM 1808 C CA . LEU A 1 233 ? -4.220 -0.620 -4.770 1.00 59.47 233 LEU A CA 1
ATOM 1809 C C . LEU A 1 233 ? -2.924 0.058 -4.281 1.00 59.47 233 LEU A C 1
ATOM 1811 O O . LEU A 1 233 ? -2.038 0.367 -5.070 1.00 59.47 233 LEU A O 1
ATOM 1815 N N . ASN A 1 234 ? -2.809 0.319 -2.982 1.00 60.94 234 ASN A N 1
ATOM 1816 C CA . ASN A 1 234 ? -1.625 0.877 -2.328 1.00 60.94 234 ASN A CA 1
ATOM 1817 C C . ASN A 1 234 ? -0.425 -0.082 -2.307 1.00 60.94 234 ASN A C 1
ATOM 1819 O O . ASN A 1 234 ? 0.698 0.397 -2.170 1.00 60.94 234 ASN A O 1
ATOM 1823 N N . HIS A 1 235 ? -0.644 -1.388 -2.472 1.00 66.50 235 HIS A N 1
ATOM 1824 C CA . HIS A 1 235 ? 0.418 -2.401 -2.444 1.00 66.50 235 HIS A CA 1
ATOM 1825 C C . HIS A 1 235 ? 1.128 -2.577 -3.792 1.00 66.50 235 HIS A C 1
ATOM 1827 O O . HIS A 1 235 ? 2.305 -2.906 -3.818 1.00 66.50 235 HIS A O 1
ATOM 1833 N N . CYS A 1 236 ? 0.454 -2.269 -4.901 1.00 67.19 236 CYS A N 1
ATOM 1834 C CA . CYS A 1 236 ? 0.990 -2.374 -6.260 1.00 67.19 236 CYS A CA 1
ATOM 1835 C C . CYS A 1 236 ? 2.322 -1.637 -6.469 1.00 67.19 236 CYS A C 1
ATOM 1837 O O . CYS A 1 236 ? 3.317 -2.223 -6.885 1.00 67.19 236 CYS A O 1
ATOM 1839 N N . ALA A 1 237 ? 2.334 -0.337 -6.167 1.00 63.50 237 ALA A N 1
ATOM 1840 C CA . ALA A 1 237 ? 3.518 0.499 -6.337 1.00 63.50 237 ALA A CA 1
ATOM 1841 C C . ALA A 1 237 ? 4.630 0.118 -5.339 1.00 63.50 237 ALA A C 1
ATOM 1843 O O . ALA A 1 237 ? 5.808 0.143 -5.675 1.00 63.50 237 ALA A O 1
ATOM 1844 N N . ALA A 1 238 ? 4.245 -0.321 -4.136 1.00 67.69 238 ALA A N 1
ATOM 1845 C CA . ALA A 1 238 ? 5.163 -0.797 -3.106 1.00 67.69 238 ALA A CA 1
ATOM 1846 C C . ALA A 1 238 ? 5.897 -2.087 -3.515 1.00 67.69 238 ALA A C 1
ATOM 1848 O O . ALA A 1 238 ? 7.107 -2.197 -3.334 1.00 67.69 238 ALA A O 1
ATOM 1849 N N . GLU A 1 239 ? 5.177 -3.053 -4.093 1.00 70.75 239 GLU A N 1
ATOM 1850 C CA . GLU A 1 239 ? 5.758 -4.304 -4.587 1.00 70.75 239 GLU A CA 1
ATOM 1851 C C . GLU A 1 239 ? 6.646 -4.058 -5.807 1.00 70.75 239 GLU A C 1
ATOM 1853 O O . GLU A 1 239 ? 7.725 -4.632 -5.874 1.00 70.75 239 GLU A O 1
ATOM 1858 N N . MET A 1 240 ? 6.259 -3.168 -6.730 1.00 65.94 240 MET A N 1
ATOM 1859 C CA . MET A 1 240 ? 7.146 -2.738 -7.819 1.00 65.94 240 MET A CA 1
ATOM 1860 C C . MET A 1 240 ? 8.452 -2.161 -7.264 1.00 65.94 240 MET A C 1
ATOM 1862 O O . MET A 1 240 ? 9.535 -2.557 -7.689 1.00 65.94 240 MET A O 1
ATOM 1866 N N . GLN A 1 241 ? 8.372 -1.277 -6.272 1.00 66.56 241 GLN A N 1
ATOM 1867 C CA . GLN A 1 241 ? 9.560 -0.698 -5.655 1.00 66.56 241 GLN A CA 1
ATOM 1868 C C . GLN A 1 241 ? 10.458 -1.774 -5.008 1.00 66.56 241 GLN A C 1
ATOM 1870 O O . GLN A 1 241 ? 11.686 -1.694 -5.089 1.00 66.56 241 GLN A O 1
ATOM 1875 N N . GLN A 1 242 ? 9.863 -2.795 -4.383 1.00 68.75 242 GLN A N 1
ATOM 1876 C CA . GLN A 1 242 ? 10.588 -3.932 -3.809 1.00 68.75 242 GLN A CA 1
ATOM 1877 C C . GLN A 1 242 ? 11.198 -4.832 -4.895 1.00 68.75 242 GLN A C 1
ATOM 1879 O O . GLN A 1 242 ? 12.368 -5.198 -4.808 1.00 68.75 242 GLN A O 1
ATOM 1884 N N . LEU A 1 243 ? 10.441 -5.142 -5.949 1.00 64.75 243 LEU A N 1
ATOM 1885 C CA . LEU A 1 243 ? 10.896 -5.884 -7.125 1.00 64.75 243 LEU A CA 1
ATOM 1886 C C . LEU A 1 243 ? 12.122 -5.242 -7.749 1.00 64.75 243 LEU A C 1
ATOM 1888 O O . LEU A 1 243 ? 13.094 -5.914 -8.083 1.00 64.75 243 LEU A O 1
ATOM 1892 N N . GLN A 1 244 ? 12.088 -3.923 -7.874 1.00 62.22 244 GLN A N 1
ATOM 1893 C CA . GLN A 1 244 ? 13.178 -3.179 -8.468 1.00 62.22 244 GLN A CA 1
ATOM 1894 C C . GLN A 1 244 ? 14.411 -3.160 -7.581 1.00 62.22 244 GLN A C 1
ATOM 1896 O O . GLN A 1 244 ? 15.502 -3.305 -8.111 1.00 62.22 244 GLN A O 1
ATOM 1901 N N . GLN A 1 245 ? 14.269 -3.089 -6.256 1.00 61.66 245 GLN A N 1
ATOM 1902 C CA . GLN A 1 245 ? 15.413 -3.261 -5.353 1.00 61.66 245 GLN A CA 1
ATOM 1903 C C . GLN A 1 245 ? 16.067 -4.634 -5.488 1.00 61.66 245 GLN A C 1
ATOM 1905 O O . GLN A 1 245 ? 17.291 -4.716 -5.499 1.00 61.66 245 GLN A O 1
ATOM 1910 N N . VAL A 1 246 ? 15.273 -5.699 -5.632 1.00 57.31 246 VAL A N 1
ATOM 1911 C CA . VAL A 1 246 ? 15.798 -7.054 -5.872 1.00 57.31 246 VAL A CA 1
ATOM 1912 C C . VAL A 1 246 ? 16.537 -7.123 -7.212 1.00 57.31 246 VAL A C 1
ATOM 1914 O O . VAL A 1 246 ? 17.581 -7.761 -7.312 1.00 57.31 246 VAL A O 1
ATOM 1917 N N . MET A 1 247 ? 16.023 -6.433 -8.232 1.00 52.59 247 MET A N 1
ATOM 1918 C CA . MET A 1 247 ? 16.600 -6.378 -9.582 1.00 52.59 247 MET A CA 1
ATOM 1919 C C . MET A 1 247 ? 17.786 -5.405 -9.703 1.00 52.59 247 MET A C 1
ATOM 1921 O O . MET A 1 247 ? 18.580 -5.509 -10.636 1.00 52.59 247 MET A O 1
ATOM 1925 N N . THR A 1 248 ? 17.946 -4.483 -8.750 1.00 52.84 248 THR A N 1
ATOM 1926 C CA . THR A 1 248 ? 19.117 -3.611 -8.589 1.00 52.84 248 THR A CA 1
ATOM 1927 C C . THR A 1 248 ? 19.754 -3.835 -7.208 1.00 52.84 248 THR A C 1
ATOM 1929 O O . THR A 1 248 ? 19.724 -2.922 -6.377 1.00 52.84 248 THR A O 1
ATOM 1932 N N . PRO A 1 249 ? 20.341 -5.020 -6.938 1.00 50.31 249 PRO A N 1
ATOM 1933 C CA . PRO A 1 249 ? 20.786 -5.460 -5.606 1.00 50.31 249 PRO A CA 1
ATOM 1934 C C . PRO A 1 249 ? 22.033 -4.727 -5.072 1.00 50.31 249 PRO A C 1
ATOM 1936 O O . PRO A 1 249 ? 22.715 -5.192 -4.164 1.00 50.31 249 PRO A O 1
ATOM 1939 N N . ASP A 1 250 ? 22.341 -3.550 -5.603 1.00 51.78 250 ASP A N 1
ATOM 1940 C CA . ASP A 1 250 ? 23.599 -2.835 -5.404 1.00 51.78 250 ASP A CA 1
ATOM 1941 C C . ASP A 1 250 ? 23.712 -2.113 -4.038 1.00 51.78 250 ASP A C 1
ATOM 1943 O O . ASP A 1 250 ? 24.645 -1.330 -3.811 1.00 51.78 250 ASP A O 1
ATOM 1947 N N . GLY A 1 251 ? 22.768 -2.357 -3.118 1.00 47.09 251 GLY A N 1
ATOM 1948 C CA . GLY A 1 251 ? 22.771 -1.859 -1.735 1.00 47.09 251 GLY A CA 1
ATOM 1949 C C . GLY A 1 251 ? 22.645 -0.336 -1.585 1.00 47.09 251 GLY A C 1
ATOM 1950 O O . GLY A 1 251 ? 22.667 0.181 -0.471 1.00 47.09 251 GLY A O 1
ATOM 1951 N N . SER A 1 252 ? 22.523 0.409 -2.688 1.00 49.53 252 SER A N 1
ATOM 1952 C CA . SER A 1 252 ? 22.295 1.852 -2.662 1.00 49.53 252 SER A CA 1
ATOM 1953 C C . SER A 1 252 ? 20.855 2.132 -2.255 1.00 49.53 252 SER A C 1
ATOM 1955 O O . SER A 1 252 ? 19.938 1.688 -2.936 1.00 49.53 252 SER A O 1
ATOM 1957 N N . VAL A 1 253 ? 20.664 2.901 -1.184 1.00 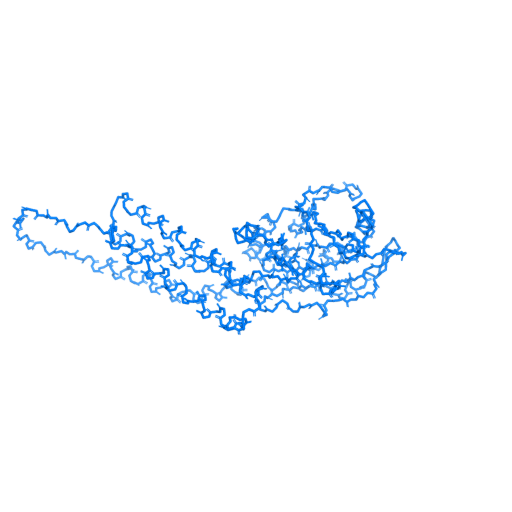51.09 253 VAL A N 1
ATOM 1958 C CA . VAL A 1 253 ? 19.367 3.448 -0.762 1.00 51.09 253 VAL A CA 1
ATOM 1959 C C . VAL A 1 253 ? 18.832 4.344 -1.891 1.00 51.09 253 VAL A C 1
ATOM 1961 O O . VAL A 1 253 ? 19.468 5.371 -2.151 1.00 51.09 253 VAL A O 1
ATOM 1964 N N . PRO A 1 254 ? 17.705 4.017 -2.563 1.00 54.62 254 PRO A N 1
ATOM 1965 C CA . PRO A 1 254 ? 17.013 4.961 -3.429 1.00 54.62 254 PRO A CA 1
ATOM 1966 C C . PRO A 1 254 ? 16.937 6.339 -2.768 1.00 54.62 254 PRO A C 1
ATOM 1968 O O . PRO A 1 254 ? 16.371 6.484 -1.690 1.00 54.62 254 PRO A O 1
ATOM 1971 N N . GLN A 1 255 ? 17.510 7.368 -3.387 1.00 53.66 255 GLN A N 1
ATOM 1972 C CA . GLN A 1 255 ? 17.164 8.745 -3.041 1.00 53.66 255 GLN A CA 1
ATOM 1973 C C . GLN A 1 255 ? 15.994 9.137 -3.927 1.00 53.66 255 GLN A C 1
ATOM 1975 O O . GLN A 1 255 ? 16.218 9.539 -5.071 1.00 53.66 255 GLN A O 1
ATOM 1980 N N . THR A 1 256 ? 14.759 8.963 -3.450 1.00 57.47 256 THR A N 1
ATOM 1981 C CA . THR A 1 256 ? 13.613 9.413 -4.240 1.00 57.47 256 THR A CA 1
ATOM 1982 C C . THR A 1 256 ? 13.411 10.910 -4.155 1.00 57.47 256 THR A C 1
ATOM 1984 O O . THR A 1 256 ? 13.469 11.484 -3.065 1.00 57.47 256 THR A O 1
ATOM 1987 N N . SER A 1 257 ? 13.050 11.535 -5.274 1.00 59.06 257 SER A N 1
ATOM 1988 C CA . SER A 1 257 ? 12.349 12.817 -5.204 1.00 59.06 257 SER A CA 1
ATOM 1989 C C . SER A 1 257 ? 10.912 12.603 -4.725 1.00 59.06 257 SER A C 1
ATOM 1991 O O . SER A 1 257 ? 10.375 11.498 -4.799 1.00 59.06 257 SER A O 1
ATOM 1993 N N . ARG A 1 258 ? 10.253 13.674 -4.267 1.00 65.75 258 AR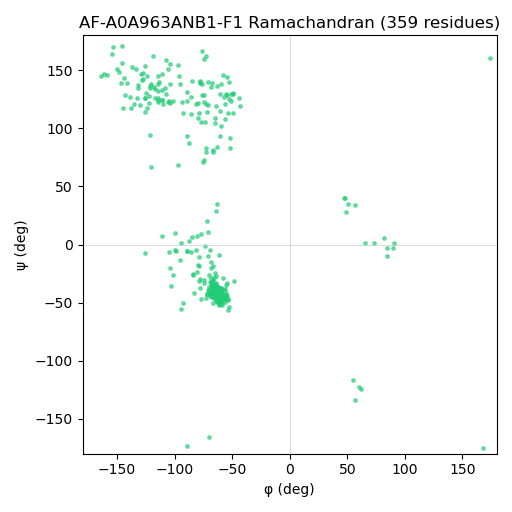G A N 1
ATOM 1994 C CA . ARG A 1 258 ? 8.808 13.623 -4.008 1.00 65.75 258 ARG A CA 1
ATOM 1995 C C . ARG A 1 258 ? 8.065 13.114 -5.259 1.00 65.75 258 ARG A C 1
ATOM 1997 O O . ARG A 1 258 ? 8.428 13.539 -6.363 1.00 65.75 258 ARG A O 1
ATOM 2004 N N . PRO A 1 259 ? 7.034 12.260 -5.094 1.00 73.12 259 PRO A N 1
ATOM 2005 C CA . PRO A 1 259 ? 6.169 11.859 -6.196 1.00 73.12 259 PRO A CA 1
ATOM 2006 C C . PRO A 1 259 ? 5.599 13.109 -6.859 1.00 73.12 259 PRO A C 1
ATOM 2008 O O . PRO A 1 259 ? 5.066 13.993 -6.184 1.00 73.12 259 PRO A O 1
ATOM 2011 N N . THR A 1 260 ? 5.724 13.191 -8.179 1.00 82.19 260 THR A N 1
ATOM 2012 C CA . THR A 1 260 ? 5.239 14.334 -8.952 1.00 82.19 260 THR A CA 1
ATOM 2013 C C . THR A 1 260 ? 4.057 13.899 -9.800 1.00 82.19 260 THR A C 1
ATOM 2015 O O . THR A 1 260 ? 4.156 12.964 -10.591 1.00 82.19 260 THR A O 1
ATOM 2018 N N . HIS A 1 261 ? 2.925 14.585 -9.647 1.00 85.62 261 HIS A N 1
ATOM 2019 C CA . HIS A 1 261 ? 1.800 14.405 -10.555 1.00 85.62 261 HIS A CA 1
ATOM 2020 C C . HIS A 1 261 ? 2.135 15.056 -11.890 1.00 85.62 261 HIS A C 1
ATOM 2022 O O . HIS A 1 261 ? 2.390 16.258 -11.962 1.00 85.62 261 HIS A O 1
ATOM 2028 N N . ARG A 1 262 ? 2.115 14.256 -12.949 1.00 86.00 262 ARG A N 1
ATOM 2029 C CA . ARG A 1 262 ? 2.361 14.704 -14.312 1.00 86.00 262 ARG A CA 1
ATOM 2030 C C . ARG A 1 262 ? 1.199 14.286 -15.193 1.00 86.00 262 ARG A C 1
ATOM 2032 O O . ARG A 1 262 ? 0.497 13.316 -14.924 1.00 86.00 262 ARG A O 1
ATOM 2039 N N . ARG A 1 263 ? 1.000 15.036 -16.265 1.00 89.88 263 ARG A N 1
ATOM 2040 C CA . ARG A 1 263 ? 0.086 14.679 -17.336 1.00 89.88 263 ARG A CA 1
ATOM 2041 C C . ARG A 1 263 ? 0.916 14.443 -18.592 1.00 89.88 263 ARG A C 1
ATOM 2043 O O . ARG A 1 263 ? 1.691 15.315 -18.974 1.00 89.88 263 ARG A O 1
ATOM 2050 N N . ILE A 1 264 ? 0.802 13.253 -19.165 1.00 89.56 264 ILE A N 1
ATOM 2051 C CA . ILE A 1 264 ? 1.473 12.867 -20.407 1.00 89.56 264 ILE A CA 1
ATOM 2052 C C . ILE A 1 264 ? 0.453 12.826 -21.540 1.00 89.56 264 ILE A C 1
ATOM 2054 O O . ILE A 1 264 ? -0.735 12.583 -21.314 1.00 89.56 264 ILE A O 1
ATOM 2058 N N . THR A 1 265 ? 0.918 13.079 -22.754 1.00 88.56 265 THR A N 1
ATOM 2059 C CA . THR A 1 265 ? 0.095 13.023 -23.962 1.00 88.56 265 THR A CA 1
ATOM 2060 C C . THR A 1 265 ? 0.455 11.751 -24.716 1.00 88.56 265 THR A C 1
ATOM 2062 O O . THR A 1 265 ? 1.623 11.533 -25.012 1.00 88.56 265 THR A O 1
ATOM 2065 N N . LEU A 1 266 ? -0.536 10.904 -24.982 1.00 84.81 266 LEU A N 1
ATOM 2066 C CA . LEU A 1 266 ? -0.410 9.651 -25.725 1.00 84.81 266 LEU A CA 1
ATOM 2067 C C . LEU A 1 266 ? -1.345 9.739 -26.937 1.00 84.81 266 LEU A C 1
ATOM 2069 O O . LEU A 1 266 ? -2.548 9.488 -26.826 1.00 84.81 266 LEU A O 1
ATOM 2073 N N . GLY A 1 267 ? -0.806 10.165 -28.082 1.00 80.38 267 GLY A N 1
ATOM 2074 C CA . GLY A 1 267 ? -1.617 10.519 -29.252 1.00 80.38 267 GLY A CA 1
ATOM 2075 C C . GLY A 1 267 ? -2.582 11.669 -28.935 1.00 80.38 267 GLY A C 1
ATOM 2076 O O . GLY A 1 267 ? -2.158 12.730 -28.489 1.00 80.38 267 GLY A O 1
ATOM 2077 N N . GLU A 1 268 ? -3.886 11.454 -29.122 1.00 76.94 268 GLU A N 1
ATOM 2078 C CA . GLU A 1 268 ? -4.934 12.439 -28.788 1.00 76.94 268 GLU A CA 1
ATOM 2079 C C . GLU A 1 268 ? -5.396 12.376 -27.322 1.00 76.94 268 GLU A C 1
ATOM 2081 O O . GLU A 1 268 ? -6.188 13.205 -26.869 1.00 76.94 268 GLU A O 1
ATOM 2086 N N . ARG A 1 269 ? -4.931 11.382 -26.555 1.00 82.88 269 ARG A N 1
ATOM 2087 C CA . ARG A 1 269 ? -5.352 11.173 -25.167 1.00 82.88 269 ARG A CA 1
ATOM 2088 C C . ARG A 1 269 ? -4.371 11.811 -24.198 1.00 82.88 269 ARG A C 1
ATOM 2090 O O . ARG A 1 269 ? -3.160 11.791 -24.396 1.00 82.88 269 ARG A O 1
ATOM 2097 N N . SER A 1 270 ? -4.904 12.321 -23.095 1.00 86.06 270 SER A N 1
ATOM 2098 C CA . SER A 1 270 ? -4.107 12.836 -21.990 1.00 86.06 270 SER A CA 1
ATOM 2099 C C . SER A 1 270 ? -4.246 11.928 -20.775 1.00 86.06 270 SER A C 1
ATOM 2101 O O . SER A 1 270 ? -5.362 11.671 -20.324 1.00 86.06 270 SER A O 1
ATOM 2103 N N . LEU A 1 271 ? -3.123 11.442 -20.248 1.00 89.25 271 LEU A N 1
ATOM 2104 C CA . LEU A 1 271 ? -3.077 10.510 -19.126 1.00 89.25 271 LEU A CA 1
ATOM 2105 C C . LEU A 1 271 ? -2.373 11.154 -17.931 1.00 89.25 271 LEU A C 1
ATOM 2107 O O . LEU A 1 271 ? -1.249 11.644 -18.039 1.00 89.25 271 LEU A O 1
ATOM 2111 N N . GLY A 1 272 ? -3.035 11.155 -16.776 1.00 90.44 272 GLY A N 1
ATOM 2112 C CA . GLY A 1 272 ? -2.396 11.502 -15.511 1.00 90.44 272 GLY A CA 1
ATOM 2113 C C . GLY A 1 272 ? -1.522 10.348 -15.024 1.00 90.44 272 GLY A C 1
ATOM 2114 O O . GLY A 1 272 ? -2.012 9.228 -14.899 1.00 90.44 272 GLY A O 1
ATOM 2115 N N . VAL A 1 273 ? -0.262 10.627 -14.696 1.00 89.25 273 VAL A N 1
ATOM 2116 C CA . VAL A 1 273 ? 0.683 9.669 -14.107 1.00 89.25 273 VAL A CA 1
ATOM 2117 C C . VAL A 1 273 ? 1.313 10.238 -12.838 1.00 89.25 273 VAL A C 1
ATOM 2119 O O . VAL A 1 273 ? 1.519 11.446 -12.699 1.00 89.25 273 VAL A O 1
ATOM 2122 N N . ILE A 1 274 ? 1.618 9.357 -11.893 1.00 85.88 274 ILE A N 1
ATOM 2123 C CA . ILE A 1 274 ? 2.463 9.658 -10.740 1.00 85.88 274 ILE A CA 1
ATOM 2124 C C . ILE A 1 274 ? 3.883 9.271 -11.135 1.00 85.88 274 ILE A C 1
ATOM 2126 O O . ILE A 1 274 ? 4.152 8.092 -11.354 1.00 85.88 274 ILE A O 1
ATOM 2130 N N . GLN A 1 275 ? 4.767 10.259 -11.249 1.00 86.25 275 GLN A N 1
ATOM 2131 C CA . GLN A 1 275 ? 6.176 10.045 -11.541 1.00 86.25 275 GLN A CA 1
ATOM 2132 C C . GLN A 1 275 ? 6.982 9.960 -10.248 1.00 86.25 275 GLN A C 1
ATOM 2134 O O . GLN A 1 275 ? 7.009 10.907 -9.458 1.00 86.25 275 GLN A O 1
ATOM 2139 N N . ASN A 1 276 ? 7.671 8.838 -10.088 1.00 79.12 276 ASN A N 1
ATOM 2140 C CA . ASN A 1 276 ? 8.674 8.591 -9.066 1.00 79.12 276 ASN A CA 1
ATOM 2141 C C . ASN A 1 276 ? 10.041 8.491 -9.734 1.00 79.12 276 ASN A C 1
ATOM 2143 O O . ASN A 1 276 ? 10.154 8.025 -10.867 1.00 79.12 276 ASN A O 1
ATOM 2147 N N . GLN A 1 277 ? 11.082 8.931 -9.040 1.00 80.44 277 GLN A N 1
ATOM 2148 C CA . GLN A 1 277 ? 12.447 8.795 -9.529 1.00 80.44 277 GLN A CA 1
ATOM 2149 C C . GLN A 1 277 ? 13.377 8.521 -8.366 1.00 80.44 277 GLN A C 1
ATOM 2151 O O . GLN A 1 277 ? 13.175 9.106 -7.305 1.00 80.44 277 GLN A O 1
ATOM 2156 N N . TRP A 1 278 ? 14.387 7.682 -8.557 1.00 75.44 278 TRP A N 1
ATOM 2157 C CA . TRP A 1 278 ? 15.447 7.461 -7.577 1.00 75.44 278 TRP A CA 1
ATOM 2158 C C . TRP A 1 278 ? 16.784 7.197 -8.245 1.00 75.44 278 TRP A C 1
ATOM 2160 O O . TRP A 1 278 ? 16.840 6.741 -9.377 1.00 75.44 278 TRP A O 1
ATOM 2170 N N . HIS A 1 279 ? 17.875 7.459 -7.535 1.00 74.69 279 HIS A N 1
ATOM 2171 C CA . HIS A 1 279 ? 19.213 7.140 -8.026 1.00 74.69 279 HIS A CA 1
ATOM 2172 C C . HIS A 1 279 ? 19.617 5.723 -7.607 1.00 74.69 279 HIS A C 1
ATOM 2174 O O . HIS A 1 279 ? 19.606 5.405 -6.416 1.00 74.69 279 HIS A O 1
ATOM 2180 N N . GLY A 1 280 ? 19.966 4.890 -8.590 1.00 65.50 280 GLY A N 1
ATOM 2181 C CA . GLY A 1 280 ? 20.771 3.681 -8.408 1.00 65.50 280 GLY A CA 1
ATOM 2182 C C . GLY A 1 280 ? 22.268 3.992 -8.548 1.00 65.50 280 GLY A C 1
ATOM 2183 O O . GLY A 1 280 ? 22.661 5.150 -8.680 1.00 65.50 280 GLY A O 1
ATOM 2184 N N . ARG A 1 281 ? 23.133 2.968 -8.535 1.00 63.38 281 ARG A N 1
ATOM 2185 C CA . ARG A 1 281 ? 24.596 3.162 -8.646 1.00 63.38 281 ARG A CA 1
ATOM 2186 C C . ARG A 1 281 ? 25.072 3.695 -9.999 1.00 63.38 281 ARG A C 1
ATOM 2188 O O . ARG A 1 281 ? 26.078 4.394 -10.042 1.00 63.38 281 ARG A O 1
ATOM 2195 N N . ARG A 1 282 ? 24.414 3.309 -11.092 1.00 69.19 282 ARG A N 1
ATOM 2196 C CA . ARG A 1 282 ? 24.828 3.594 -12.478 1.00 69.19 282 ARG A CA 1
ATOM 2197 C C . ARG A 1 282 ? 23.984 4.680 -13.142 1.00 69.19 282 ARG A C 1
ATOM 2199 O O . ARG A 1 282 ? 24.317 5.096 -14.243 1.00 69.19 282 ARG A O 1
ATOM 2206 N N . GLY A 1 283 ? 22.917 5.143 -12.491 1.00 78.00 283 GLY A N 1
ATOM 2207 C CA . GLY A 1 283 ? 22.044 6.172 -13.041 1.00 78.00 283 GLY A CA 1
ATOM 2208 C C . GLY A 1 283 ? 20.737 6.354 -12.275 1.00 78.00 283 GLY A C 1
ATOM 2209 O O . GLY A 1 283 ? 20.497 5.749 -11.229 1.00 78.00 283 GLY A O 1
ATOM 2210 N N . LEU A 1 284 ? 19.888 7.212 -12.821 1.00 84.06 284 LEU A N 1
ATOM 2211 C CA . LEU A 1 284 ? 18.532 7.488 -12.374 1.00 84.06 284 LEU A CA 1
ATOM 2212 C C . LEU A 1 284 ? 17.583 6.379 -12.841 1.00 84.06 284 LEU A C 1
ATOM 2214 O O . LEU A 1 284 ? 17.642 5.951 -13.982 1.00 84.06 284 LEU A O 1
ATOM 2218 N N . VAL A 1 285 ? 16.655 5.955 -11.998 1.00 83.19 285 VAL A N 1
ATOM 2219 C CA . VAL A 1 285 ? 15.506 5.135 -12.384 1.00 83.19 285 VAL A CA 1
ATOM 2220 C C . VAL A 1 285 ? 14.263 6.003 -12.311 1.00 83.19 285 VAL A C 1
ATOM 2222 O O . VAL A 1 285 ? 14.072 6.733 -11.337 1.00 83.19 285 VAL A O 1
ATOM 2225 N N . LEU A 1 286 ? 13.421 5.924 -13.338 1.00 87.69 286 LEU A N 1
ATOM 2226 C CA . LEU A 1 286 ? 12.131 6.599 -13.399 1.00 87.69 286 LEU A CA 1
ATOM 2227 C C . LEU A 1 286 ? 11.005 5.576 -13.414 1.00 87.69 286 LEU A C 1
ATOM 2229 O O . LEU A 1 286 ? 11.086 4.570 -14.115 1.00 87.69 286 LEU A O 1
ATOM 2233 N N . SER A 1 287 ? 9.941 5.849 -12.667 1.00 86.38 287 SER A N 1
ATOM 2234 C CA . SER A 1 287 ? 8.737 5.025 -12.609 1.00 86.38 287 SER A CA 1
ATOM 2235 C C . SER A 1 287 ? 7.490 5.883 -12.770 1.00 86.38 287 SER A C 1
ATOM 2237 O O . SER A 1 287 ? 7.368 6.944 -12.156 1.00 86.38 287 SER A O 1
ATOM 2239 N N . TRP A 1 288 ? 6.558 5.427 -13.599 1.00 89.75 288 TRP A N 1
ATOM 2240 C CA . TRP A 1 288 ? 5.236 6.006 -13.791 1.00 89.75 288 TRP A CA 1
ATOM 2241 C C . TRP A 1 288 ? 4.177 5.034 -13.305 1.00 89.75 288 TRP A C 1
ATOM 2243 O O . TRP A 1 288 ? 4.087 3.916 -13.802 1.00 89.75 288 TRP A O 1
ATOM 2253 N N . THR A 1 289 ? 3.334 5.498 -12.387 1.00 85.81 289 THR A N 1
ATOM 2254 C CA . THR A 1 289 ? 2.176 4.748 -11.894 1.00 85.81 289 THR A CA 1
ATOM 2255 C C . THR A 1 289 ? 0.883 5.476 -12.225 1.00 85.81 289 THR A C 1
ATOM 2257 O O . THR A 1 289 ? 0.754 6.678 -11.981 1.00 85.81 289 THR A O 1
ATOM 2260 N N . TRP A 1 290 ? -0.115 4.747 -12.711 1.00 88.25 290 TRP A N 1
ATOM 2261 C CA . TRP A 1 290 ? -1.489 5.235 -12.819 1.00 88.25 290 TRP A CA 1
ATOM 2262 C C . TRP A 1 290 ? -2.489 4.107 -12.576 1.00 88.25 290 TRP A C 1
ATOM 2264 O O . TRP A 1 290 ? -2.123 2.936 -12.461 1.00 88.25 290 TRP A O 1
ATOM 2274 N N . TYR A 1 291 ? -3.764 4.472 -12.465 1.00 85.25 291 TYR A N 1
ATOM 2275 C CA . TYR A 1 291 ? -4.834 3.544 -12.125 1.00 85.25 291 TYR A CA 1
ATOM 2276 C C . TYR A 1 291 ? -5.890 3.531 -13.218 1.00 85.25 291 TYR A C 1
ATOM 2278 O O . TYR A 1 291 ? -6.314 4.586 -13.693 1.00 85.25 291 TYR A O 1
ATOM 2286 N N . ARG A 1 292 ? -6.344 2.331 -13.569 1.00 83.50 292 ARG A N 1
ATOM 2287 C CA . ARG A 1 292 ? -7.475 2.097 -14.463 1.00 83.50 292 ARG A CA 1
ATOM 2288 C C . ARG A 1 292 ? -8.663 1.606 -13.647 1.00 83.50 292 ARG A C 1
ATOM 2290 O O . ARG A 1 292 ? -8.503 0.679 -12.865 1.00 83.50 292 ARG A O 1
ATOM 2297 N N . TYR A 1 293 ? -9.831 2.213 -13.822 1.00 78.69 293 TYR A N 1
ATOM 2298 C CA . TYR A 1 293 ? -11.087 1.842 -13.158 1.00 78.69 293 TYR A CA 1
ATOM 2299 C C . TYR A 1 293 ? -12.265 2.390 -13.967 1.00 78.69 293 TYR A C 1
ATOM 2301 O O . TYR A 1 293 ? -12.157 3.459 -14.560 1.00 78.69 293 TYR A O 1
ATOM 2309 N N . ALA A 1 294 ? -13.390 1.674 -14.011 1.00 71.44 294 ALA A N 1
ATOM 2310 C CA . ALA A 1 294 ? -14.617 2.135 -14.675 1.00 71.44 294 ALA A CA 1
ATOM 2311 C C . ALA A 1 294 ? -14.439 2.653 -16.130 1.00 71.44 294 ALA A C 1
ATOM 2313 O O . ALA A 1 294 ? -15.059 3.638 -16.532 1.00 71.44 294 ALA A O 1
ATOM 2314 N N . GLY A 1 295 ? -13.524 2.053 -16.906 1.00 71.00 295 GLY A N 1
ATOM 2315 C CA . GLY A 1 295 ? -13.184 2.498 -18.270 1.00 71.00 295 GLY A CA 1
ATOM 2316 C C . GLY A 1 295 ? -12.352 3.789 -18.361 1.00 71.00 295 GLY A C 1
ATOM 2317 O O . GLY A 1 295 ? -12.023 4.220 -19.463 1.00 71.00 295 GLY A O 1
ATOM 2318 N N . GLN A 1 296 ? -11.982 4.386 -17.227 1.00 75.75 296 GLN A N 1
ATOM 2319 C CA . GLN A 1 296 ? -11.123 5.566 -17.126 1.00 75.75 296 GLN A CA 1
ATOM 2320 C C . GLN A 1 296 ? -9.709 5.179 -16.675 1.00 75.75 296 GLN A C 1
ATOM 2322 O O . GLN A 1 296 ? -9.516 4.172 -15.992 1.00 75.75 296 GLN A O 1
ATOM 2327 N N . SER A 1 297 ? -8.732 6.017 -17.025 1.00 80.38 297 SER A N 1
ATOM 2328 C CA . SER A 1 297 ? -7.334 5.899 -16.595 1.00 80.38 297 SER A CA 1
ATOM 2329 C C . SER A 1 297 ? -6.859 7.250 -16.053 1.00 80.38 297 SER A C 1
ATOM 2331 O O . SER A 1 297 ? -6.889 8.244 -16.777 1.00 80.38 297 SER A O 1
ATOM 2333 N N . ASP A 1 298 ? -6.445 7.313 -14.784 1.00 81.06 298 ASP A N 1
ATOM 2334 C CA . ASP A 1 298 ? -5.972 8.554 -14.146 1.00 81.06 298 ASP A CA 1
ATOM 2335 C C . ASP A 1 298 ? -4.997 8.262 -12.983 1.00 81.06 298 ASP A C 1
ATOM 2337 O O . ASP A 1 298 ? -4.955 7.164 -12.424 1.00 81.06 298 ASP A O 1
ATOM 2341 N N . ALA A 1 299 ? -4.254 9.278 -12.546 1.00 78.81 299 ALA A N 1
ATOM 2342 C CA . ALA A 1 299 ? -3.343 9.236 -11.396 1.00 78.81 299 ALA A CA 1
ATOM 2343 C C . ALA A 1 299 ? -4.057 9.386 -10.035 1.00 78.81 299 ALA A C 1
ATOM 2345 O O . ALA A 1 299 ? -3.415 9.523 -8.990 1.00 78.81 299 ALA A O 1
ATOM 2346 N N . LYS A 1 300 ? -5.395 9.389 -10.010 1.00 77.81 300 LYS A N 1
ATOM 2347 C CA . LYS A 1 300 ? -6.192 9.615 -8.795 1.00 77.81 300 LYS A CA 1
ATOM 2348 C C . LYS A 1 300 ? -6.442 8.318 -8.032 1.00 77.81 300 LYS A C 1
ATOM 2350 O O . LYS A 1 300 ? -7.489 7.688 -8.164 1.00 77.81 300 LYS A O 1
ATOM 2355 N N . ARG A 1 301 ? -5.504 7.970 -7.150 1.00 70.25 301 ARG A N 1
ATOM 2356 C CA . ARG A 1 301 ? -5.611 6.795 -6.268 1.00 70.25 301 ARG A CA 1
ATOM 2357 C C . ARG A 1 301 ? -6.903 6.738 -5.427 1.00 70.25 301 ARG A C 1
ATOM 2359 O O . ARG A 1 301 ? -7.504 5.667 -5.405 1.00 70.25 301 ARG A O 1
ATOM 2366 N N . PRO A 1 302 ? -7.361 7.811 -4.743 1.00 74.81 302 PRO A N 1
ATOM 2367 C CA . PRO A 1 302 ? -8.555 7.721 -3.893 1.00 74.81 302 PRO A CA 1
ATOM 2368 C C . PRO A 1 302 ? -9.811 7.365 -4.689 1.00 74.81 302 PRO A C 1
ATOM 2370 O O . PRO A 1 302 ? -10.645 6.591 -4.231 1.00 74.81 302 PRO A O 1
ATOM 2373 N N . LEU A 1 303 ? -9.910 7.890 -5.913 1.00 75.31 303 LEU A N 1
ATOM 2374 C CA . LEU A 1 303 ? -11.027 7.620 -6.807 1.00 75.31 303 LEU A CA 1
ATOM 2375 C C . LEU A 1 303 ? -11.007 6.158 -7.276 1.00 75.31 303 LEU A C 1
ATOM 2377 O O . LEU A 1 303 ? -12.038 5.497 -7.228 1.00 75.31 303 LEU A O 1
ATOM 2381 N N . ALA A 1 304 ? -9.830 5.624 -7.619 1.00 70.38 304 ALA A N 1
ATOM 2382 C CA . ALA A 1 304 ? -9.665 4.214 -7.971 1.00 70.38 304 ALA A CA 1
ATOM 2383 C C . ALA A 1 304 ? -10.027 3.263 -6.813 1.00 70.38 304 ALA A C 1
ATOM 2385 O O . ALA A 1 304 ? -10.663 2.236 -7.035 1.00 70.38 304 ALA A O 1
ATOM 2386 N N . GLN A 1 305 ? -9.665 3.612 -5.571 1.00 72.12 305 GLN A N 1
ATOM 2387 C CA . GLN A 1 305 ? -10.025 2.828 -4.380 1.00 72.12 305 GLN A CA 1
ATOM 2388 C C . GLN A 1 305 ? -11.534 2.839 -4.116 1.00 72.12 305 GLN A C 1
ATOM 2390 O O . GLN A 1 305 ? -12.117 1.792 -3.843 1.00 72.12 305 GLN A O 1
ATOM 2395 N N . LEU A 1 306 ? -12.168 4.009 -4.228 1.00 75.25 306 LEU A N 1
ATOM 2396 C CA . LEU A 1 306 ? -13.613 4.144 -4.063 1.00 75.25 306 LEU A CA 1
ATOM 2397 C C . LEU A 1 306 ? -14.373 3.349 -5.131 1.00 75.25 306 LEU A C 1
ATOM 2399 O O . LEU A 1 306 ? -15.338 2.659 -4.813 1.00 75.25 306 LEU A O 1
ATOM 2403 N N . TRP A 1 307 ? -13.903 3.389 -6.379 1.00 71.69 307 TRP A N 1
ATOM 2404 C CA . TRP A 1 307 ? -14.480 2.592 -7.456 1.00 71.69 307 TRP A CA 1
ATOM 2405 C C . TRP A 1 307 ? -14.275 1.094 -7.268 1.00 71.69 307 TRP A C 1
ATOM 2407 O O . TRP A 1 307 ? -15.225 0.362 -7.498 1.00 71.69 307 TRP A O 1
ATOM 2417 N N . GLY A 1 308 ? -13.108 0.642 -6.801 1.00 68.31 308 GLY A N 1
ATOM 2418 C CA . GLY A 1 308 ? -12.889 -0.774 -6.480 1.00 68.31 308 GLY A CA 1
ATOM 2419 C C . GLY A 1 308 ? -13.812 -1.282 -5.366 1.00 68.31 308 GLY A C 1
ATOM 2420 O O . GLY A 1 308 ? -14.315 -2.400 -5.423 1.00 68.31 308 GLY A O 1
ATOM 2421 N N . PHE A 1 309 ? -14.097 -0.443 -4.367 1.00 71.12 309 PHE A N 1
ATOM 2422 C CA . PHE A 1 309 ? -15.084 -0.763 -3.335 1.00 71.12 309 PHE A CA 1
ATOM 2423 C C . PHE A 1 309 ? -16.510 -0.826 -3.905 1.00 71.12 309 PHE A C 1
ATOM 2425 O O . PHE A 1 309 ? -17.259 -1.763 -3.632 1.00 71.12 309 PHE A O 1
ATOM 2432 N N . TRP A 1 310 ? -16.882 0.158 -4.728 1.00 71.38 310 TRP A N 1
ATOM 2433 C CA . TRP A 1 310 ? -18.210 0.235 -5.336 1.00 71.38 310 TRP A CA 1
ATOM 2434 C C . TRP A 1 310 ? -18.469 -0.876 -6.363 1.00 71.38 310 TRP A C 1
ATOM 2436 O O . TRP A 1 310 ? -19.571 -1.423 -6.419 1.00 71.38 310 TRP A O 1
ATOM 2446 N N . SER A 1 311 ? -17.469 -1.237 -7.168 1.00 64.56 311 SER A N 1
ATOM 2447 C CA . SER A 1 311 ? -17.550 -2.341 -8.129 1.00 64.56 311 SER A CA 1
ATOM 2448 C C . SER A 1 311 ? -17.746 -3.674 -7.409 1.00 64.56 311 SER A C 1
ATOM 2450 O O . SER A 1 311 ? -18.616 -4.443 -7.810 1.00 64.56 311 SER A O 1
ATOM 2452 N N . GLY A 1 312 ? -17.045 -3.881 -6.286 1.00 64.50 312 GLY A N 1
ATOM 2453 C CA . GLY A 1 312 ? -17.238 -5.039 -5.414 1.00 64.50 312 GLY A CA 1
ATOM 2454 C C . GLY A 1 312 ? -18.655 -5.125 -4.841 1.00 64.50 312 GLY A C 1
ATOM 2455 O O . GLY A 1 312 ? -19.291 -6.169 -4.926 1.00 64.50 312 GLY A O 1
ATOM 2456 N N . LEU A 1 313 ? -19.201 -4.012 -4.341 1.00 67.25 313 LEU A N 1
ATOM 2457 C CA . LEU A 1 313 ? -20.586 -3.953 -3.848 1.00 67.25 313 LEU A CA 1
ATOM 2458 C C . LEU A 1 313 ? -21.634 -4.214 -4.936 1.00 67.25 313 LEU A C 1
ATOM 2460 O O . LEU A 1 313 ? -22.679 -4.795 -4.662 1.00 67.25 313 LEU A O 1
ATOM 2464 N N . THR A 1 314 ? -21.383 -3.743 -6.157 1.00 68.38 314 THR A N 1
ATOM 2465 C CA . THR A 1 314 ? -22.344 -3.826 -7.268 1.00 68.38 314 THR A CA 1
ATOM 2466 C C . THR A 1 314 ? -22.148 -5.052 -8.160 1.00 68.38 314 THR A C 1
ATOM 2468 O O . THR A 1 314 ? -22.881 -5.187 -9.138 1.00 68.38 314 THR A O 1
ATOM 2471 N N . GLN A 1 315 ? -21.174 -5.920 -7.848 1.00 61.47 315 GLN A N 1
ATOM 2472 C CA . GLN A 1 315 ? -20.747 -7.061 -8.674 1.00 61.47 315 GLN A CA 1
ATOM 2473 C C . GLN A 1 315 ? -20.490 -6.693 -10.146 1.00 61.47 315 GLN A C 1
ATOM 2475 O O . GLN A 1 315 ? -20.633 -7.507 -11.056 1.00 61.47 315 GLN A O 1
ATOM 2480 N N . ARG A 1 316 ? -20.118 -5.438 -10.410 1.00 57.31 316 ARG A N 1
ATOM 2481 C CA . ARG A 1 316 ? -19.750 -4.994 -11.755 1.00 57.31 316 ARG A CA 1
ATOM 2482 C C . ARG A 1 316 ? -18.272 -5.309 -11.934 1.00 57.31 316 ARG A C 1
ATOM 2484 O O . ARG A 1 316 ? -17.460 -4.664 -11.284 1.00 57.31 316 ARG A O 1
ATOM 2491 N N . GLY A 1 317 ? -17.926 -6.250 -12.816 1.00 51.91 317 GLY A N 1
ATOM 2492 C CA . GLY A 1 317 ? -16.560 -6.755 -13.076 1.00 51.91 317 GLY A CA 1
ATOM 2493 C C . GLY A 1 317 ? -15.541 -5.749 -13.643 1.00 51.91 317 GLY A C 1
ATOM 2494 O O . GLY A 1 317 ? -14.632 -6.113 -14.380 1.00 51.91 317 GLY A O 1
ATOM 2495 N N . GLN A 1 318 ? -15.679 -4.456 -13.345 1.00 56.09 318 GLN A N 1
ATOM 2496 C CA . GLN A 1 318 ? -14.734 -3.415 -13.744 1.00 56.09 318 GLN A CA 1
ATOM 2497 C C . GLN A 1 318 ? -13.767 -3.118 -12.600 1.00 56.09 318 GLN A C 1
ATOM 2499 O O . GLN A 1 318 ? -13.795 -2.040 -12.000 1.00 56.09 318 GLN A O 1
ATOM 2504 N N . ASP A 1 319 ? -12.912 -4.092 -12.308 1.00 65.06 319 ASP A N 1
ATOM 2505 C CA . ASP A 1 319 ? -11.950 -3.993 -11.219 1.00 65.06 319 ASP A CA 1
ATOM 2506 C C . ASP A 1 319 ? -10.875 -2.946 -11.492 1.00 65.06 319 ASP A C 1
ATOM 2508 O O . ASP A 1 319 ? -10.334 -2.820 -12.599 1.00 65.06 319 ASP A O 1
ATOM 2512 N N . ALA A 1 320 ? -10.544 -2.201 -10.440 1.00 72.94 320 ALA A N 1
ATOM 2513 C CA . ALA A 1 320 ? -9.456 -1.250 -10.484 1.00 72.94 320 ALA A CA 1
ATOM 2514 C C . ALA A 1 320 ? -8.105 -1.979 -10.595 1.00 72.94 320 ALA A C 1
ATOM 2516 O O . ALA A 1 320 ? -7.836 -2.945 -9.880 1.00 72.94 320 ALA A O 1
ATOM 2517 N N . MET A 1 321 ? -7.233 -1.495 -11.474 1.00 79.75 321 MET A N 1
ATOM 2518 C CA . MET A 1 321 ? -5.891 -2.032 -11.706 1.00 79.75 321 MET A CA 1
ATOM 2519 C C . MET A 1 321 ? -4.875 -0.902 -11.620 1.00 79.75 321 MET A C 1
ATOM 2521 O O . MET A 1 321 ? -5.143 0.201 -12.102 1.00 79.75 321 MET A O 1
ATOM 2525 N N . ALA A 1 322 ? -3.705 -1.171 -11.045 1.00 82.81 322 ALA A N 1
ATOM 2526 C CA . ALA A 1 322 ? -2.573 -0.269 -11.196 1.00 82.81 322 ALA A CA 1
ATOM 2527 C C . ALA A 1 322 ? -1.688 -0.740 -12.351 1.00 82.81 322 ALA A C 1
ATOM 2529 O O . ALA A 1 322 ? -1.428 -1.935 -12.513 1.00 82.81 322 ALA A O 1
ATOM 2530 N N . ILE A 1 323 ? -1.235 0.225 -13.142 1.00 87.38 323 ILE A N 1
ATOM 2531 C CA . ILE A 1 323 ? -0.258 0.021 -14.201 1.00 87.38 323 ILE A CA 1
ATOM 2532 C C . ILE A 1 323 ? 0.979 0.798 -13.792 1.00 87.38 323 ILE A C 1
ATOM 2534 O O . ILE A 1 323 ? 0.895 1.993 -13.490 1.00 87.38 323 ILE A O 1
ATOM 2538 N N . VAL A 1 324 ? 2.109 0.103 -13.766 1.00 87.75 324 VAL A N 1
ATOM 2539 C CA . VAL A 1 324 ? 3.392 0.692 -13.425 1.00 87.75 324 VAL A CA 1
ATOM 2540 C C . VAL A 1 324 ? 4.380 0.409 -14.549 1.00 87.75 324 VAL A C 1
ATOM 2542 O O . VAL A 1 324 ? 4.566 -0.735 -14.968 1.00 87.75 324 VAL A O 1
ATOM 2545 N N . LEU A 1 325 ? 4.994 1.473 -15.055 1.00 90.88 325 LEU A N 1
ATOM 2546 C CA . LEU A 1 325 ? 6.104 1.408 -15.995 1.00 90.88 325 LEU A CA 1
ATOM 2547 C C . LEU A 1 325 ? 7.344 1.941 -15.320 1.00 90.88 325 LEU A C 1
ATOM 2549 O O . LEU A 1 325 ? 7.274 2.972 -14.660 1.00 90.88 325 LEU A O 1
ATOM 2553 N N . SER A 1 326 ? 8.488 1.315 -15.541 1.00 89.00 326 SER A N 1
ATOM 2554 C CA . SER A 1 326 ? 9.734 1.893 -15.067 1.00 89.00 326 SER A CA 1
ATOM 2555 C C . SER A 1 326 ? 10.904 1.570 -15.967 1.00 89.00 326 SER A C 1
ATOM 2557 O O . SER A 1 326 ? 10.933 0.532 -16.619 1.00 89.00 326 SER A O 1
ATOM 2559 N N . THR A 1 327 ? 11.849 2.495 -16.029 1.00 90.50 327 THR A N 1
ATOM 2560 C CA . THR A 1 327 ? 13.079 2.336 -16.790 1.00 90.50 327 THR A CA 1
ATOM 2561 C C . THR A 1 327 ? 14.050 1.415 -16.065 1.00 90.50 327 THR A C 1
ATOM 2563 O O . THR A 1 327 ? 13.922 1.142 -14.870 1.00 90.50 327 THR A O 1
ATOM 2566 N N . ASP A 1 328 ? 15.076 0.978 -16.777 1.00 87.00 328 ASP A N 1
ATOM 2567 C CA . ASP A 1 328 ? 16.353 0.684 -16.144 1.00 87.00 328 ASP A CA 1
ATOM 2568 C C . ASP A 1 328 ? 17.062 1.972 -15.679 1.00 87.00 328 ASP A C 1
ATOM 2570 O O . ASP A 1 328 ? 16.455 3.040 -15.545 1.00 87.00 328 ASP A O 1
ATOM 2574 N N . GLN A 1 329 ? 18.351 1.865 -15.359 1.00 85.31 329 GLN A N 1
ATOM 2575 C CA . GLN A 1 329 ? 19.146 3.005 -14.915 1.00 85.31 329 GLN A CA 1
ATOM 2576 C C . GLN A 1 329 ? 19.555 3.857 -16.123 1.00 85.31 329 GLN A C 1
ATOM 2578 O O . GLN A 1 329 ? 20.348 3.428 -16.954 1.00 85.31 329 GLN A O 1
ATOM 2583 N N . VAL A 1 330 ? 19.027 5.077 -16.187 1.00 87.12 330 VAL A N 1
ATOM 2584 C CA . VAL A 1 330 ? 19.262 6.074 -17.235 1.00 87.12 330 VAL A CA 1
ATOM 2585 C C . VAL A 1 330 ? 20.134 7.226 -16.734 1.00 87.12 330 VAL A C 1
ATOM 2587 O O . VAL A 1 330 ? 20.211 7.506 -15.541 1.00 87.12 330 VAL A O 1
ATOM 2590 N N . GLU A 1 331 ? 20.776 7.945 -17.649 1.00 87.12 331 GLU A N 1
ATOM 2591 C CA . GLU A 1 331 ? 21.689 9.045 -17.303 1.00 87.12 331 GLU A CA 1
ATOM 2592 C C . GLU A 1 331 ? 20.974 10.253 -16.681 1.00 87.12 331 GLU A C 1
ATOM 2594 O O . GLU A 1 331 ? 21.513 10.921 -15.801 1.00 87.12 331 GLU A O 1
ATOM 2599 N N . ASN A 1 332 ? 19.759 10.559 -17.147 1.00 88.12 332 ASN A N 1
ATOM 2600 C CA . ASN A 1 332 ? 18.999 11.720 -16.700 1.00 88.12 332 ASN A CA 1
ATOM 2601 C C . ASN A 1 332 ? 17.482 11.518 -16.839 1.00 88.12 332 ASN A C 1
ATOM 2603 O O . ASN A 1 332 ? 16.998 10.577 -17.473 1.00 88.12 332 ASN A O 1
ATOM 2607 N N . GLN A 1 333 ? 16.727 12.447 -16.250 1.00 88.88 333 GLN A N 1
ATOM 2608 C CA . GLN A 1 333 ? 15.267 12.403 -16.231 1.00 88.88 333 GLN A CA 1
ATOM 2609 C C . GLN A 1 333 ? 14.656 12.444 -17.641 1.00 88.88 333 GLN A C 1
ATOM 2611 O O . GLN A 1 333 ? 13.727 11.696 -17.928 1.00 88.88 333 GLN A O 1
ATOM 2616 N N . ALA A 1 334 ? 15.189 13.271 -18.544 1.00 91.00 334 ALA A N 1
ATOM 2617 C CA . ALA A 1 334 ? 14.660 13.401 -19.901 1.00 91.00 334 ALA A CA 1
ATOM 2618 C C . ALA A 1 334 ? 14.788 12.094 -20.702 1.00 91.00 334 ALA A C 1
ATOM 2620 O O . ALA A 1 334 ? 13.854 11.702 -21.400 1.00 91.00 334 ALA A O 1
ATOM 2621 N N . ALA A 1 335 ? 15.913 11.387 -20.559 1.00 91.00 335 ALA A N 1
ATOM 2622 C CA . ALA A 1 335 ? 16.147 10.101 -21.204 1.00 91.00 335 ALA A CA 1
ATOM 2623 C C . ALA A 1 335 ? 15.147 9.041 -20.726 1.00 91.00 335 ALA A C 1
ATOM 2625 O O . ALA A 1 335 ? 14.569 8.324 -21.547 1.00 91.00 335 ALA A O 1
ATOM 2626 N N . GLY A 1 336 ? 14.892 8.972 -19.415 1.00 90.38 336 GLY A N 1
ATOM 2627 C CA . GLY A 1 336 ? 13.921 8.022 -18.881 1.00 90.38 336 GLY A CA 1
ATOM 2628 C C . GLY A 1 336 ? 12.481 8.375 -19.247 1.00 90.38 336 GLY A C 1
ATOM 2629 O O . GLY A 1 336 ? 11.723 7.494 -19.642 1.00 90.38 336 GLY A O 1
ATOM 2630 N N . GLU A 1 337 ? 12.110 9.657 -19.228 1.00 92.38 337 GLU A N 1
ATOM 2631 C CA . GLU A 1 337 ? 10.791 10.105 -19.695 1.00 92.38 337 GLU A CA 1
ATOM 2632 C C . GLU A 1 337 ? 10.569 9.762 -21.172 1.00 92.38 337 GLU A C 1
ATOM 2634 O O . GLU A 1 337 ? 9.498 9.281 -21.537 1.00 92.38 337 GLU A O 1
ATOM 2639 N N . GLN A 1 338 ? 11.585 9.943 -22.020 1.00 92.62 338 GLN A N 1
ATOM 2640 C CA . GLN A 1 338 ? 11.509 9.575 -23.431 1.00 92.62 338 GLN A CA 1
ATOM 2641 C C . GLN A 1 338 ? 11.376 8.056 -23.618 1.00 92.62 338 GLN A C 1
ATOM 2643 O O . GLN A 1 338 ? 10.605 7.606 -24.468 1.00 92.62 338 GLN A O 1
ATOM 2648 N N . ALA A 1 339 ? 12.103 7.255 -22.833 1.00 93.19 339 ALA A N 1
ATOM 2649 C CA . ALA A 1 339 ? 11.993 5.799 -22.864 1.00 93.19 339 ALA A CA 1
ATOM 2650 C C . ALA A 1 339 ? 10.573 5.347 -22.487 1.00 93.19 339 ALA A C 1
ATOM 2652 O O . ALA A 1 339 ? 9.939 4.635 -23.269 1.00 93.19 339 ALA A O 1
ATOM 2653 N N . LEU A 1 340 ? 10.044 5.837 -21.360 1.00 94.00 340 LEU A N 1
ATOM 2654 C CA . LEU A 1 340 ? 8.695 5.517 -20.887 1.00 94.00 340 LEU A CA 1
ATOM 2655 C C . LEU A 1 340 ? 7.611 5.987 -21.856 1.00 94.00 340 LEU A C 1
ATOM 2657 O O . LEU A 1 340 ? 6.688 5.225 -22.133 1.00 94.00 340 LEU A O 1
ATOM 2661 N N . LEU A 1 341 ? 7.732 7.195 -22.414 1.00 94.25 341 LEU A N 1
ATOM 2662 C CA . LEU A 1 341 ? 6.772 7.717 -23.387 1.00 94.25 341 LEU A CA 1
ATOM 2663 C C . LEU A 1 341 ? 6.767 6.874 -24.667 1.00 94.25 341 LEU A C 1
ATOM 2665 O O . LEU A 1 341 ? 5.712 6.425 -25.102 1.00 94.25 341 LEU A O 1
ATOM 2669 N N . SER A 1 342 ? 7.947 6.576 -25.221 1.00 93.88 342 SER A N 1
ATOM 2670 C CA . SER A 1 342 ? 8.058 5.768 -26.443 1.00 93.88 342 SER A CA 1
ATOM 2671 C C . SER A 1 342 ? 7.550 4.333 -26.261 1.00 93.88 342 SER A C 1
ATOM 2673 O O . SER A 1 342 ? 7.003 3.738 -27.195 1.00 93.88 342 SER A O 1
ATOM 2675 N N . PHE A 1 343 ? 7.722 3.762 -25.062 1.00 94.88 343 PHE A N 1
ATOM 2676 C CA . PHE A 1 343 ? 7.122 2.486 -24.687 1.00 94.88 343 PHE A CA 1
ATOM 2677 C C . PHE A 1 343 ? 5.605 2.609 -24.606 1.00 94.88 343 PHE A C 1
ATOM 2679 O O . PHE A 1 343 ? 4.890 1.824 -25.228 1.00 94.88 343 PHE A O 1
ATOM 2686 N N . ALA A 1 344 ? 5.119 3.614 -23.877 1.00 93.25 344 ALA A N 1
ATOM 2687 C CA . ALA A 1 344 ? 3.704 3.842 -23.651 1.00 93.25 344 ALA A CA 1
ATOM 2688 C C . ALA A 1 344 ? 2.932 4.002 -24.970 1.00 93.25 344 ALA A C 1
ATOM 2690 O O . ALA A 1 344 ? 1.936 3.316 -25.175 1.00 93.25 344 ALA A O 1
ATOM 2691 N N . GLU A 1 345 ? 3.432 4.816 -25.900 1.00 92.94 345 GLU A N 1
ATOM 2692 C CA . GLU A 1 345 ? 2.821 5.029 -27.220 1.00 92.94 345 GLU A CA 1
ATOM 2693 C C . GLU A 1 345 ? 2.758 3.749 -28.064 1.00 92.94 345 GLU A C 1
ATOM 2695 O O . GLU A 1 345 ? 1.771 3.503 -28.755 1.00 92.94 345 GLU A O 1
ATOM 2700 N N . SER A 1 346 ? 3.798 2.914 -27.999 1.00 92.44 346 SER A N 1
ATOM 2701 C CA . SER A 1 346 ? 3.906 1.721 -28.846 1.00 92.44 346 SER A CA 1
ATOM 2702 C C . SER A 1 346 ? 3.139 0.523 -28.281 1.00 92.44 346 SER A C 1
ATOM 2704 O O . SER A 1 346 ? 2.519 -0.234 -29.030 1.00 92.44 346 SER A O 1
ATOM 2706 N N . MET A 1 347 ? 3.216 0.318 -26.965 1.00 93.06 347 MET A N 1
ATOM 2707 C CA . MET A 1 347 ? 2.798 -0.920 -26.305 1.00 93.06 347 MET A CA 1
ATOM 2708 C C . MET A 1 347 ? 1.453 -0.800 -25.589 1.00 93.06 347 MET A C 1
ATOM 2710 O O . MET A 1 347 ? 0.684 -1.765 -25.620 1.00 93.06 347 MET A O 1
ATOM 2714 N N . LEU A 1 348 ? 1.124 0.349 -24.975 1.00 89.44 348 LEU A N 1
ATOM 2715 C CA . LEU A 1 348 ? -0.121 0.474 -24.203 1.00 89.44 348 LEU A CA 1
ATOM 2716 C C . LEU A 1 348 ? -1.380 0.219 -25.030 1.00 89.44 348 LEU A C 1
ATOM 2718 O O . LEU A 1 348 ? -2.230 -0.494 -24.511 1.00 89.44 348 LEU A O 1
ATOM 2722 N N . PRO A 1 349 ? -1.522 0.674 -26.293 1.00 89.56 349 PRO A N 1
ATOM 2723 C CA . PRO A 1 349 ? -2.724 0.374 -27.069 1.00 89.56 349 PRO A CA 1
ATOM 2724 C C . PRO A 1 349 ? -2.984 -1.133 -27.207 1.00 89.56 349 PRO A C 1
ATOM 2726 O O . PRO A 1 349 ? -4.120 -1.581 -27.082 1.00 89.56 349 PRO A O 1
ATOM 2729 N N . LYS A 1 350 ? -1.930 -1.941 -27.396 1.00 89.62 350 LYS A N 1
ATOM 2730 C CA . LYS A 1 350 ? -2.054 -3.404 -27.492 1.00 89.62 350 LYS A CA 1
ATOM 2731 C C . LYS A 1 350 ? -2.381 -4.042 -26.143 1.00 89.62 350 LYS A C 1
ATOM 2733 O O . LYS A 1 350 ? -3.233 -4.923 -26.072 1.00 89.62 350 LYS A O 1
ATOM 2738 N N . ILE A 1 351 ? -1.723 -3.585 -25.077 1.00 88.62 351 ILE A N 1
ATOM 2739 C CA . ILE A 1 351 ? -1.982 -4.060 -23.712 1.00 88.62 351 ILE A CA 1
ATOM 2740 C C . ILE A 1 351 ? -3.420 -3.712 -23.302 1.00 88.62 351 ILE A C 1
ATOM 2742 O O . ILE A 1 351 ? -4.123 -4.546 -22.741 1.00 88.62 351 ILE A O 1
ATOM 2746 N N . GLU A 1 352 ? -3.897 -2.507 -23.622 1.00 86.06 352 GLU A N 1
ATOM 2747 C CA . GLU A 1 352 ? -5.248 -2.050 -23.301 1.00 86.06 352 GLU A CA 1
ATOM 2748 C C . GLU A 1 352 ? -6.328 -2.905 -23.958 1.00 86.06 352 GLU A C 1
ATOM 2750 O O . GLU A 1 352 ? -7.313 -3.207 -23.283 1.00 86.06 352 GLU A O 1
ATOM 2755 N N . VAL A 1 353 ? -6.129 -3.321 -25.215 1.00 86.19 353 VAL A N 1
ATOM 2756 C CA . VAL A 1 353 ? -7.038 -4.233 -25.930 1.00 86.19 353 VAL A CA 1
ATOM 2757 C C . VAL A 1 353 ? -7.148 -5.568 -25.199 1.00 86.19 353 VAL A C 1
ATOM 2759 O O . VAL A 1 353 ? -8.257 -6.003 -24.895 1.00 86.19 353 VAL A O 1
ATOM 2762 N N . VAL A 1 354 ? -6.014 -6.173 -24.834 1.00 85.69 354 VAL A N 1
ATOM 2763 C CA . VAL A 1 354 ? -5.992 -7.434 -24.074 1.00 85.69 354 VAL A CA 1
ATOM 2764 C C . VAL A 1 354 ? -6.709 -7.275 -22.730 1.00 85.69 354 VAL A C 1
ATOM 2766 O O . VAL A 1 354 ? -7.538 -8.100 -22.350 1.00 85.69 354 VAL A O 1
ATOM 2769 N N . LEU A 1 355 ? -6.448 -6.170 -22.027 1.00 81.06 355 LEU A N 1
ATOM 2770 C CA . LEU A 1 355 ? -7.085 -5.876 -20.745 1.00 81.06 355 LEU A CA 1
ATOM 2771 C C . LEU A 1 355 ? -8.592 -5.590 -20.867 1.00 81.06 355 LEU A C 1
ATOM 2773 O O . LEU A 1 355 ? -9.333 -5.852 -19.924 1.00 81.06 355 LEU A O 1
ATOM 2777 N N . GLN A 1 356 ? -9.060 -5.023 -21.984 1.00 77.88 356 GLN A N 1
ATOM 2778 C CA . GLN A 1 356 ? -10.489 -4.816 -22.254 1.00 77.88 356 GLN A CA 1
ATOM 2779 C C . GLN A 1 356 ? -11.210 -6.129 -22.554 1.00 77.88 356 GLN A C 1
ATOM 2781 O O . GLN A 1 356 ? -12.294 -6.337 -22.023 1.00 77.88 356 GLN A O 1
ATOM 2786 N N . GLN A 1 357 ? -10.603 -7.011 -23.348 1.00 71.25 357 GLN A N 1
ATOM 2787 C CA . GLN A 1 357 ? -11.175 -8.320 -23.674 1.00 71.25 357 GLN A CA 1
ATOM 2788 C C . GLN A 1 357 ? -11.377 -9.161 -22.408 1.00 71.25 357 GLN A C 1
ATOM 2790 O O . GLN A 1 357 ? -12.472 -9.646 -22.167 1.00 71.25 357 GLN A O 1
ATOM 2795 N N . SER A 1 358 ? -10.387 -9.180 -21.510 1.00 62.62 358 SER A N 1
ATOM 2796 C CA . SER A 1 358 ? -10.490 -9.886 -20.221 1.00 62.62 358 SER A CA 1
ATOM 2797 C C . SER A 1 358 ? -11.459 -9.285 -19.195 1.00 62.62 358 SER A C 1
ATOM 2799 O O . SER A 1 358 ? -11.568 -9.810 -18.095 1.00 62.62 358 SER A O 1
ATOM 2801 N N . ALA A 1 359 ? -12.059 -8.127 -19.481 1.00 57.22 359 ALA A N 1
ATOM 2802 C CA . ALA A 1 359 ? -13.069 -7.513 -18.614 1.00 57.22 359 ALA A CA 1
ATOM 2803 C C . ALA A 1 359 ? -14.504 -7.791 -19.100 1.00 57.22 359 ALA A C 1
ATOM 2805 O O . ALA A 1 359 ? -15.455 -7.354 -18.452 1.00 57.22 359 ALA A O 1
ATOM 2806 N N . LEU A 1 360 ? -14.648 -8.424 -20.269 1.00 47.31 360 LEU A N 1
ATOM 2807 C CA . LEU A 1 360 ? -15.925 -8.805 -20.876 1.00 47.31 360 LEU A CA 1
ATOM 2808 C C . LEU A 1 360 ? -16.220 -10.307 -20.732 1.00 47.31 360 LEU A C 1
ATOM 2810 O O . LEU A 1 360 ? -17.386 -10.682 -20.844 1.00 47.31 360 LEU A O 1
ATOM 2814 N N . ASP A 1 361 ? -15.182 -11.109 -20.482 1.00 37.88 361 ASP A N 1
ATOM 2815 C CA . ASP A 1 361 ? -15.246 -12.519 -20.079 1.00 37.88 361 ASP A CA 1
ATOM 2816 C C . ASP A 1 361 ? -15.340 -12.632 -18.550 1.00 37.88 361 ASP A C 1
ATOM 2818 O O . ASP A 1 361 ? -16.107 -13.501 -18.074 1.00 37.88 361 ASP A O 1
#

Radius of gyration: 26.4 Å; Cα contacts (8 Å, |Δi|>4): 508; chains: 1; bounding box: 65×34×85 Å

Solvent-accessible surface area (backbone atoms only — not comparable to full-atom values): 19830 Å² total; per-residue (Å²): 107,43,68,56,53,40,45,74,73,68,47,60,68,32,78,39,74,42,12,34,34,48,78,55,45,75,44,66,68,47,78,89,73,68,40,60,67,61,45,52,52,43,34,53,54,32,44,55,50,24,67,74,41,20,62,75,68,47,20,55,50,46,37,48,47,34,51,50,53,53,53,53,49,47,36,51,53,55,39,51,56,54,50,41,53,73,68,65,41,85,86,51,63,50,81,68,46,50,51,52,54,49,52,51,52,51,52,50,51,53,53,49,50,58,59,53,45,61,76,43,37,59,74,79,79,75,68,86,55,86,64,74,86,64,86,64,72,82,73,70,54,57,68,58,54,50,48,50,50,52,50,54,50,46,54,61,67,43,42,61,59,51,49,50,49,52,61,67,49,41,65,78,56,72,62,65,60,58,69,62,56,60,67,62,43,62,37,86,71,34,32,60,74,46,83,40,51,86,79,43,76,75,61,82,92,55,78,70,52,29,72,46,31,36,37,29,37,38,95,96,45,46,39,39,41,39,40,33,32,41,92,53,70,40,46,50,56,20,49,51,57,45,47,47,45,67,75,52,73,79,70,59,48,59,56,52,56,78,75,39,85,43,76,47,76,52,87,95,43,75,38,37,28,35,37,39,39,26,42,54,94,85,20,34,31,38,33,39,35,29,34,36,34,82,96,44,64,34,50,53,61,69,59,36,53,52,44,36,53,50,22,35,76,66,69,44,71,48,66,33,32,42,43,35,41,28,42,49,68,26,89,42,70,69,60,32,52,50,52,53,48,58,45,45,64,40,40,43,67,60,52,49,52,52,58,50,54,57,54,75,110

Secondary structure (DSSP, 8-state):
-HHHHHHHTT--EEEETTEEEETTEEEE--HHHH-HHHHHHHHHHHHHHHHHH--HHHHHHHHHHHHHHHHHHHHHHHHHHHHHHHTT-TTT-SHHHHHHHHHHHHHHHHHHHHHHHHHTPPPP----S------------HHHHHHHHHHHHHHHHHHHHHHHHHHHHS--PPPP-HHHHHH--EETTEEEEEE-TTTS---TTS-EEEEEEEEEEETTEEEEEEEEEESSTHHHHHHHHHHHHHHS-S-----BPPPEEEEEEETTEEEEEEEEEEE-SSSEEEEEEEEEETTEEES-HHHHHHHHHHHHHHT-----EEEEEEESSBSSHHHHHHHHHHHHHHHHHHHHHHHHHTTT-

Mean predicted aligned error: 11.86 Å

Foldseek 3Di:
DLQVVCVVVVWQWDDAQQWMDTQLDIDGQDPVLPCPVLLVVQLVVQLVLLVVFADDVLSVVLSVCSNPLSVVLSSVLVNCLVVCVVVVPPQQNDPVNSVVVSVVSSVVSSVVSVVVSNVSGDDDPCPVDPPPPPPPPPPPVVVVVVVVVVVVVCCVVCVVVVVVVLVVLQPLQQEQPQVLVVVLQDWLQKGWDDWCQVVQPDPVPFDWSYKTWTWIDHDPWIKIKIKGFGLQQSVRRSSVVVSVCVVQVVSDGWNKDPFDWDWDDQPPDIEIWTWIWTDGPQAIKIKTKWKFFPNDIYNDRVVLNVRQVVCSVVVQNRHMMMIMMMIDGDHDDVVGVVSRSSCCNIRVVSSVVSVVVSSVD

pLDDT: mean 77.16, std 12.97, range [37.88, 94.88]

Sequence (361 aa):
ATVMLLWISGFRVVQEGAGFLVEGRSWIVVELCSGNLYLAVIITAGILFSYLMAKGWRRLLFMGCTLIIPLLSNVIRTYLIVVTVQLDVPQLGSLREHEIFAEFGFWLVVAGLFLLGFLFRDPPQNNGESAPLSDTPVQMQAGAFIAAGLTALSAVLLWPGIAYAIERMQPEYSPLPRSALLAVDGAGGWRGLIDLTDNSPASSGIPVAAKFHRLYGREQRLVFLYLCRYRQLNHCAAEMQQLQQVMTPDGSVPQTSRPTHRRITLGERSLGVIQNQWHGRRGLVLSWTWYRYAGQSDAKRPLAQLWGFWSGLTQRGQDAMAIVLSTDQVENQAAGEQALLSFAESMLPKIEVVLQQSALD

Nearest PDB structures (foldseek):
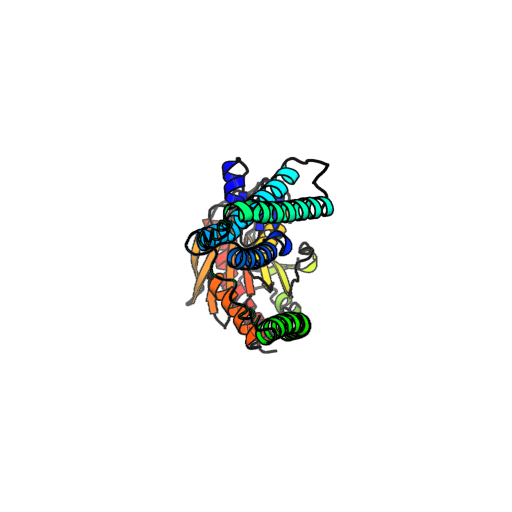  1tu1-assembly1_A  TM=4.035E-01  e=1.081E-01  Pseudomonas aeruginosa PAO1
  6xrr-assembly3_D  TM=4.300E-01  e=2.778E-01  Salmonella enterica subsp. enterica serovar Typhimurium str. LT2
  5h7y-assembly1_A  TM=4.116E-01  e=1.243E+00  Pseudomonas aeruginosa PAO1
  5h7z-assembly1_A  TM=3.977E-01  e=1.112E+00  Pseudomonas aeruginosa PAO1
  4r1d-assembly1_B  TM=3.870E-01  e=6.214E+00  Pseudomonas aeruginosa PAO1